Protein AF-E4YT74-F1 (afdb_monomer_lite)

Structure (mmCIF, N/CA/C/O backbone):
data_AF-E4YT74-F1
#
_entry.id   AF-E4YT74-F1
#
loop_
_atom_site.group_PDB
_atom_site.id
_atom_site.type_symbol
_atom_site.label_atom_id
_atom_site.label_alt_id
_atom_site.label_comp_id
_atom_site.label_asym_id
_atom_site.label_entity_id
_atom_site.label_seq_id
_atom_site.pdbx_PDB_ins_code
_atom_site.Cartn_x
_atom_site.Cartn_y
_atom_site.Cartn_z
_atom_site.occupancy
_atom_site.B_iso_or_equiv
_atom_site.auth_seq_id
_atom_site.auth_comp_id
_atom_site.auth_asym_id
_atom_site.auth_atom_id
_atom_site.pdbx_PDB_model_num
ATOM 1 N N . MET A 1 1 ? 30.016 21.141 22.153 1.00 34.47 1 MET A N 1
ATOM 2 C CA . MET A 1 1 ? 30.686 21.001 20.843 1.00 34.47 1 MET A CA 1
ATOM 3 C C . MET A 1 1 ? 31.696 19.877 20.972 1.00 34.47 1 MET A C 1
ATOM 5 O O . MET A 1 1 ? 32.714 20.079 21.612 1.00 34.47 1 MET A O 1
ATOM 9 N N . LEU A 1 2 ? 31.375 18.683 20.475 1.00 27.02 2 LEU A N 1
ATOM 10 C CA . LEU A 1 2 ? 32.320 17.569 20.387 1.00 27.02 2 LEU A CA 1
ATOM 11 C C . LEU A 1 2 ? 32.516 17.279 18.902 1.00 27.02 2 LEU A C 1
ATOM 13 O O . LEU A 1 2 ? 31.573 16.920 18.203 1.00 27.02 2 LEU A O 1
ATOM 17 N N . GLN A 1 3 ? 33.730 17.542 18.437 1.00 34.94 3 GLN A N 1
ATOM 18 C CA . GLN A 1 3 ? 34.207 17.270 17.090 1.00 34.94 3 GLN A CA 1
ATOM 19 C C . GLN A 1 3 ? 34.519 15.767 17.033 1.00 34.94 3 GLN A C 1
ATOM 21 O O . GLN A 1 3 ? 35.331 15.285 17.820 1.00 34.94 3 GLN A O 1
ATOM 26 N N . GLN A 1 4 ? 33.816 15.007 16.191 1.00 31.17 4 GLN A N 1
ATOM 27 C CA . GLN A 1 4 ? 34.105 13.585 15.976 1.00 31.17 4 GLN A CA 1
ATOM 28 C C . GLN A 1 4 ? 35.095 13.436 14.814 1.00 31.17 4 GLN A C 1
ATOM 30 O O . GLN A 1 4 ? 34.834 13.896 13.703 1.00 31.17 4 GLN A O 1
ATOM 35 N N . ASP A 1 5 ? 36.236 12.809 15.105 1.00 34.72 5 ASP A N 1
ATOM 36 C CA . ASP A 1 5 ? 37.360 12.586 14.192 1.00 34.72 5 ASP A CA 1
ATOM 37 C C . ASP A 1 5 ? 37.104 11.465 13.154 1.00 34.72 5 ASP A C 1
ATOM 39 O O . ASP A 1 5 ? 36.626 10.384 13.512 1.00 34.72 5 ASP A O 1
ATOM 43 N N . PRO A 1 6 ? 37.530 11.631 11.883 1.00 36.62 6 PRO A N 1
ATOM 44 C CA . PRO A 1 6 ? 37.310 10.680 10.785 1.00 36.62 6 PRO A CA 1
ATOM 45 C C . PRO A 1 6 ? 38.386 9.576 10.698 1.00 36.62 6 PRO A C 1
ATOM 47 O O . PRO A 1 6 ? 38.812 9.176 9.612 1.00 36.62 6 PRO A O 1
ATOM 50 N N . VAL A 1 7 ? 38.870 9.064 11.833 1.00 39.00 7 VAL A N 1
ATOM 51 C CA . VAL A 1 7 ? 39.995 8.102 11.860 1.00 39.00 7 VAL A CA 1
ATOM 52 C C . VAL A 1 7 ? 39.538 6.644 11.675 1.00 39.00 7 VAL A C 1
ATOM 54 O O . VAL A 1 7 ? 40.317 5.801 11.228 1.00 39.00 7 VAL A O 1
ATOM 57 N N . TYR A 1 8 ? 38.261 6.331 11.916 1.00 37.19 8 TYR A N 1
ATOM 58 C CA . TYR A 1 8 ? 37.756 4.952 11.829 1.00 37.19 8 TYR A CA 1
ATOM 59 C C . TYR A 1 8 ? 37.503 4.448 10.397 1.00 37.19 8 TYR A C 1
ATOM 61 O O . TYR A 1 8 ? 37.640 3.252 10.144 1.00 37.19 8 TYR A O 1
ATOM 69 N N . ILE A 1 9 ? 37.243 5.342 9.436 1.00 38.47 9 ILE A N 1
ATOM 70 C CA . ILE A 1 9 ? 36.938 4.973 8.038 1.00 38.47 9 ILE A CA 1
ATOM 71 C C . ILE A 1 9 ? 38.195 4.482 7.298 1.00 38.47 9 ILE A C 1
ATOM 73 O O . ILE A 1 9 ? 38.138 3.521 6.531 1.00 38.47 9 ILE A O 1
ATOM 77 N N . LYS A 1 10 ? 39.374 5.051 7.593 1.00 35.06 10 LYS A N 1
ATOM 78 C CA . LYS A 1 10 ? 40.635 4.631 6.953 1.00 35.06 10 LYS A CA 1
ATOM 79 C C . LYS A 1 10 ? 41.078 3.217 7.338 1.00 35.06 10 LYS A C 1
ATOM 81 O O . LYS A 1 10 ? 41.750 2.571 6.544 1.00 35.06 10 LYS A O 1
ATOM 86 N N . ARG A 1 11 ? 40.715 2.712 8.524 1.00 36.19 11 ARG A N 1
ATOM 87 C CA . ARG A 1 11 ? 41.160 1.381 8.985 1.00 36.19 11 ARG A CA 1
ATOM 88 C C . ARG A 1 11 ? 40.361 0.219 8.389 1.00 36.19 11 ARG A C 1
ATOM 90 O O . ARG A 1 11 ? 40.920 -0.863 8.245 1.00 36.19 11 ARG A O 1
ATOM 97 N N . PHE A 1 12 ? 39.094 0.423 8.026 1.00 37.22 12 PHE A N 1
ATOM 98 C CA . PHE A 1 12 ? 38.251 -0.649 7.478 1.00 37.22 12 PHE A CA 1
ATOM 99 C C . PHE A 1 12 ? 38.447 -0.869 5.976 1.00 37.22 12 PHE A C 1
ATOM 101 O O . PHE A 1 12 ? 38.446 -2.015 5.531 1.00 37.22 12 PHE A O 1
ATOM 108 N N . ILE A 1 13 ? 38.706 0.200 5.215 1.00 41.97 13 ILE A N 1
ATOM 109 C CA . ILE A 1 13 ? 38.971 0.102 3.772 1.00 41.97 13 ILE A CA 1
ATOM 110 C C . ILE A 1 13 ? 40.244 -0.716 3.522 1.00 41.97 13 ILE A C 1
ATOM 112 O O . ILE A 1 13 ? 40.205 -1.649 2.724 1.00 41.97 13 ILE A O 1
ATOM 116 N N . VAL A 1 14 ? 41.313 -0.457 4.291 1.00 41.53 14 VAL A N 1
ATOM 117 C CA . VAL A 1 14 ? 42.595 -1.185 4.200 1.00 41.53 14 VAL A CA 1
ATOM 118 C C . VAL A 1 14 ? 42.406 -2.688 4.441 1.00 41.53 14 VAL A C 1
ATOM 120 O O . VAL A 1 14 ? 42.925 -3.497 3.675 1.00 41.53 14 VAL A O 1
ATOM 123 N N . LYS A 1 15 ? 41.576 -3.067 5.423 1.00 41.62 15 LYS A N 1
ATOM 124 C CA . LYS A 1 15 ? 41.346 -4.473 5.789 1.00 41.62 15 LYS A CA 1
ATOM 125 C C . LYS A 1 15 ? 40.677 -5.296 4.679 1.00 41.62 15 LYS A C 1
ATOM 127 O O . LYS A 1 15 ? 41.053 -6.447 4.486 1.00 41.62 15 LYS A O 1
ATOM 132 N N . SER A 1 16 ? 39.726 -4.721 3.935 1.00 48.28 16 SER A N 1
ATOM 133 C CA . SER A 1 16 ? 39.044 -5.451 2.849 1.00 48.28 16 SER A CA 1
ATOM 134 C C . SER A 1 16 ? 39.915 -5.599 1.598 1.00 48.28 16 SER A C 1
ATOM 136 O O . SER A 1 16 ? 39.876 -6.637 0.940 1.00 48.28 16 SER A O 1
ATOM 138 N N . THR A 1 17 ? 40.770 -4.609 1.307 1.00 48.97 17 THR A N 1
ATOM 139 C CA . THR A 1 17 ? 41.784 -4.723 0.248 1.00 48.97 17 THR A CA 1
ATOM 140 C C . THR A 1 17 ? 42.846 -5.761 0.587 1.00 48.97 17 THR A C 1
ATOM 142 O O . THR A 1 17 ? 43.227 -6.523 -0.295 1.00 48.97 17 THR A O 1
ATOM 145 N N . ASP A 1 18 ? 43.273 -5.856 1.849 1.00 46.62 18 ASP A N 1
ATOM 146 C CA . ASP A 1 18 ? 44.253 -6.860 2.277 1.00 46.62 18 ASP A CA 1
ATOM 147 C C . ASP A 1 18 ? 43.683 -8.287 2.215 1.00 46.62 18 ASP A C 1
ATOM 149 O O . ASP A 1 18 ? 44.389 -9.217 1.828 1.00 46.62 18 ASP A O 1
ATOM 153 N N . GLU A 1 19 ? 42.400 -8.491 2.534 1.00 51.47 19 GLU A N 1
ATOM 154 C CA . GLU A 1 19 ? 41.738 -9.795 2.371 1.00 51.47 19 GLU A CA 1
ATOM 155 C C . GLU A 1 19 ? 41.552 -10.176 0.893 1.00 51.47 19 GLU A C 1
ATOM 157 O O . GLU A 1 19 ? 41.780 -11.330 0.521 1.00 51.47 19 GLU A O 1
ATOM 162 N N . PHE A 1 20 ? 41.221 -9.211 0.028 1.00 47.41 20 PHE A N 1
ATOM 163 C CA . PHE A 1 20 ? 41.076 -9.439 -1.414 1.00 47.41 20 PHE A CA 1
ATOM 164 C C . PHE A 1 20 ? 42.426 -9.718 -2.101 1.00 47.41 20 PHE A C 1
ATOM 166 O O . PHE A 1 20 ? 42.527 -10.611 -2.945 1.00 47.41 20 PHE A O 1
ATOM 173 N N . LEU A 1 21 ? 43.492 -9.019 -1.693 1.00 52.03 21 LEU A N 1
ATOM 174 C CA . LEU A 1 21 ? 44.861 -9.261 -2.165 1.00 52.03 21 LEU A CA 1
ATOM 175 C C . LEU A 1 21 ? 45.412 -10.608 -1.663 1.00 52.03 21 LEU A C 1
ATOM 177 O O . LEU A 1 21 ? 46.068 -11.322 -2.423 1.00 52.03 21 LEU A O 1
ATOM 181 N N . ASN A 1 22 ? 45.092 -11.012 -0.428 1.00 49.84 22 ASN A N 1
ATOM 182 C CA . ASN A 1 22 ? 45.497 -12.314 0.118 1.00 49.84 22 ASN A CA 1
ATOM 183 C C . ASN A 1 22 ? 44.774 -13.506 -0.537 1.00 49.84 22 ASN A C 1
ATOM 185 O O . ASN A 1 22 ? 45.344 -14.596 -0.619 1.00 49.84 22 ASN A O 1
ATOM 189 N N . LEU A 1 23 ? 43.547 -13.316 -1.035 1.00 47.75 23 LEU A N 1
ATOM 190 C CA . LEU A 1 23 ? 42.824 -14.330 -1.813 1.00 47.75 23 LEU A CA 1
ATOM 191 C C . LEU A 1 23 ? 43.458 -14.564 -3.192 1.00 47.75 23 LEU A C 1
ATOM 193 O O . LEU A 1 23 ? 43.568 -15.714 -3.616 1.00 47.75 23 LEU A O 1
ATOM 197 N N . HIS A 1 24 ? 43.947 -13.508 -3.849 1.00 49.22 24 HIS A N 1
ATOM 198 C CA . HIS A 1 24 ? 44.652 -13.632 -5.129 1.00 49.22 24 HIS A CA 1
ATOM 199 C C . HIS A 1 24 ? 46.068 -14.207 -4.979 1.00 49.22 24 HIS A C 1
ATOM 201 O O . HIS A 1 24 ? 46.485 -15.027 -5.796 1.00 49.22 24 HIS A O 1
ATOM 207 N N . HIS A 1 25 ? 46.781 -13.887 -3.894 1.00 47.00 25 HIS A N 1
ATOM 208 C CA . HIS A 1 25 ? 48.128 -14.421 -3.671 1.00 47.00 25 HIS A CA 1
ATOM 209 C C . HIS A 1 25 ? 48.173 -15.935 -3.407 1.00 47.00 25 HIS A C 1
ATOM 211 O O . HIS A 1 25 ? 49.211 -16.559 -3.617 1.00 47.00 25 HIS A O 1
ATOM 217 N N . LYS A 1 26 ? 47.060 -16.547 -2.980 1.00 49.81 26 LYS A N 1
ATOM 218 C CA . LYS A 1 26 ? 46.965 -18.003 -2.777 1.00 49.81 26 LYS A CA 1
ATOM 219 C C . LYS A 1 26 ? 46.671 -18.802 -4.051 1.00 49.81 26 LYS A C 1
ATOM 221 O O . LYS A 1 26 ? 46.777 -20.025 -3.998 1.00 49.81 26 LYS A O 1
ATOM 226 N N . GLN A 1 27 ? 46.309 -18.155 -5.163 1.00 48.38 27 GLN A N 1
ATOM 227 C CA . GLN A 1 27 ? 46.005 -18.843 -6.427 1.00 48.38 27 GLN A CA 1
ATOM 228 C C . GLN A 1 27 ? 47.110 -18.751 -7.487 1.00 48.38 27 GLN A C 1
ATOM 230 O O . GLN A 1 27 ? 47.102 -19.555 -8.414 1.00 48.38 27 GLN A O 1
ATOM 235 N N . GLU A 1 28 ? 48.094 -17.865 -7.337 1.00 45.66 28 GLU A N 1
ATOM 236 C CA . GLU A 1 28 ? 49.182 -17.717 -8.310 1.00 45.66 28 GLU A CA 1
ATOM 237 C C . GLU A 1 28 ? 50.510 -18.199 -7.723 1.00 45.66 28 GLU A C 1
ATOM 239 O O . GLU A 1 28 ? 51.314 -17.445 -7.174 1.00 45.66 28 GLU A O 1
ATOM 244 N N . GLY A 1 29 ? 50.747 -19.504 -7.846 1.00 51.66 29 GLY A N 1
ATOM 245 C CA . GLY A 1 29 ? 52.100 -20.035 -7.800 1.00 51.66 29 GLY A CA 1
ATOM 246 C C . GLY A 1 29 ? 52.845 -19.624 -9.071 1.00 51.66 29 GLY A C 1
ATOM 247 O O . GLY A 1 29 ? 52.518 -20.105 -10.147 1.00 51.66 29 GLY A O 1
ATOM 248 N N . ASN A 1 30 ? 53.866 -18.778 -8.914 1.00 49.06 30 ASN A N 1
ATOM 249 C CA . ASN A 1 30 ? 54.891 -18.449 -9.911 1.00 49.06 30 ASN A CA 1
ATOM 250 C C . ASN A 1 30 ? 54.408 -17.864 -11.249 1.00 49.06 30 ASN A C 1
ATOM 252 O O . ASN A 1 30 ? 54.583 -18.479 -12.291 1.00 49.06 30 ASN A O 1
ATOM 256 N N . GLU A 1 31 ? 53.991 -16.598 -11.255 1.00 52.81 31 GLU A N 1
ATOM 257 C CA . GLU A 1 31 ? 54.261 -15.716 -12.397 1.00 52.81 31 GLU A CA 1
ATOM 258 C C . GLU A 1 31 ? 54.340 -14.254 -11.928 1.00 52.81 31 GLU A C 1
ATOM 260 O O . GLU A 1 31 ? 53.579 -13.803 -11.076 1.00 52.81 31 GLU A O 1
ATOM 265 N N . LYS A 1 32 ? 55.343 -13.508 -12.410 1.00 51.66 32 LYS A N 1
ATOM 266 C CA . LYS A 1 32 ? 55.592 -12.117 -11.997 1.00 51.66 32 LYS A CA 1
ATOM 267 C C . LYS A 1 32 ? 54.431 -11.228 -12.459 1.00 51.66 32 LYS A C 1
ATOM 269 O O . LYS A 1 32 ? 54.328 -10.926 -13.646 1.00 51.66 32 LYS A O 1
ATOM 274 N N . ALA A 1 33 ? 53.599 -10.776 -11.522 1.00 52.66 33 ALA A N 1
ATOM 275 C CA . ALA A 1 33 ? 52.468 -9.898 -11.805 1.00 52.66 33 ALA A CA 1
ATOM 276 C C . ALA A 1 33 ? 52.902 -8.601 -12.519 1.00 52.66 33 ALA A C 1
ATOM 278 O O . ALA A 1 33 ? 53.806 -7.881 -12.086 1.00 52.66 33 ALA A O 1
ATOM 279 N N . ASN A 1 34 ? 52.235 -8.303 -13.635 1.00 54.78 34 ASN A N 1
ATOM 280 C CA . ASN A 1 34 ? 52.482 -7.132 -14.468 1.00 54.78 34 ASN A CA 1
ATOM 281 C C . ASN A 1 34 ? 51.892 -5.864 -13.805 1.00 54.78 34 ASN A C 1
ATOM 283 O O . ASN A 1 34 ? 50.674 -5.787 -13.632 1.00 54.78 34 ASN A O 1
ATOM 287 N N . PRO A 1 35 ? 52.690 -4.824 -13.493 1.00 52.38 35 PRO A N 1
ATOM 288 C CA . PRO A 1 35 ? 52.238 -3.632 -12.761 1.00 52.38 35 PRO A CA 1
ATOM 289 C C . PRO A 1 35 ? 51.151 -2.804 -13.475 1.00 52.38 35 PRO A C 1
ATOM 291 O O . PRO A 1 35 ? 50.544 -1.924 -12.860 1.00 52.38 35 PRO A O 1
ATOM 294 N N . LYS A 1 36 ? 50.862 -3.077 -14.756 1.00 54.53 36 LYS A N 1
ATOM 295 C CA . LYS A 1 36 ? 49.736 -2.458 -15.473 1.00 54.53 36 LYS A CA 1
ATOM 296 C C . LYS A 1 36 ? 48.361 -2.991 -15.040 1.00 54.53 36 LYS A C 1
ATOM 298 O O . LYS A 1 36 ? 47.403 -2.226 -15.122 1.00 54.53 36 LYS A O 1
ATOM 303 N N . SER A 1 37 ? 48.239 -4.231 -14.550 1.00 53.28 37 SER A N 1
ATOM 304 C CA . SER A 1 37 ? 46.930 -4.787 -14.148 1.00 53.28 37 SER A CA 1
ATOM 305 C C . SER A 1 37 ? 46.420 -4.196 -12.826 1.00 53.28 37 SER A C 1
ATOM 307 O O . SER A 1 37 ? 45.231 -3.911 -12.691 1.00 53.28 37 SER A O 1
ATOM 309 N N . LEU A 1 38 ? 47.329 -3.894 -11.891 1.00 47.75 38 LEU A N 1
ATOM 310 C CA . LEU A 1 38 ? 47.008 -3.309 -10.583 1.00 47.75 38 LEU A CA 1
ATOM 311 C C . LEU A 1 38 ? 46.446 -1.879 -10.681 1.00 47.75 38 LEU A C 1
ATOM 313 O O . LEU A 1 38 ? 45.553 -1.516 -9.918 1.00 47.75 38 LEU A O 1
ATOM 317 N N . ARG A 1 39 ? 46.903 -1.071 -11.652 1.00 52.91 39 ARG A N 1
ATOM 318 C CA . ARG A 1 39 ? 46.336 0.274 -11.891 1.00 52.91 39 ARG A CA 1
ATOM 319 C C . ARG A 1 39 ? 44.911 0.225 -12.445 1.00 52.91 39 ARG A C 1
ATOM 321 O O . ARG A 1 39 ? 44.122 1.108 -12.127 1.00 52.91 39 ARG A O 1
ATOM 328 N N . GLY A 1 40 ? 44.577 -0.800 -13.233 1.00 47.47 40 GLY A N 1
ATOM 329 C CA . GLY A 1 40 ? 43.225 -0.993 -13.763 1.00 47.47 40 GLY A CA 1
ATOM 330 C C . GLY A 1 40 ? 42.206 -1.313 -12.667 1.00 47.47 40 GLY A C 1
ATOM 331 O O . GLY A 1 40 ? 41.116 -0.752 -12.661 1.00 47.47 40 GLY A O 1
ATOM 332 N N . MET A 1 41 ? 42.577 -2.145 -11.689 1.00 45.00 41 MET A N 1
ATOM 333 C CA . MET A 1 41 ? 41.681 -2.509 -10.582 1.00 45.00 41 MET A CA 1
ATOM 334 C C . MET A 1 41 ? 41.402 -1.337 -9.630 1.00 45.00 41 MET A C 1
ATOM 336 O O . MET A 1 41 ? 40.263 -1.155 -9.209 1.00 45.00 41 MET A O 1
ATOM 340 N N . ALA A 1 42 ? 42.401 -0.496 -9.339 1.00 45.16 42 ALA A N 1
ATOM 341 C CA . ALA A 1 42 ? 42.211 0.687 -8.495 1.00 45.16 42 ALA A CA 1
ATOM 342 C C . ALA A 1 42 ? 41.243 1.717 -9.115 1.00 45.16 42 ALA A C 1
ATOM 344 O O . ALA A 1 42 ? 40.468 2.343 -8.393 1.00 45.16 42 ALA A O 1
ATOM 345 N N . ALA A 1 43 ? 41.249 1.861 -10.446 1.00 45.09 43 ALA A N 1
ATOM 346 C CA . ALA A 1 43 ? 40.323 2.742 -11.157 1.00 45.09 43 ALA A C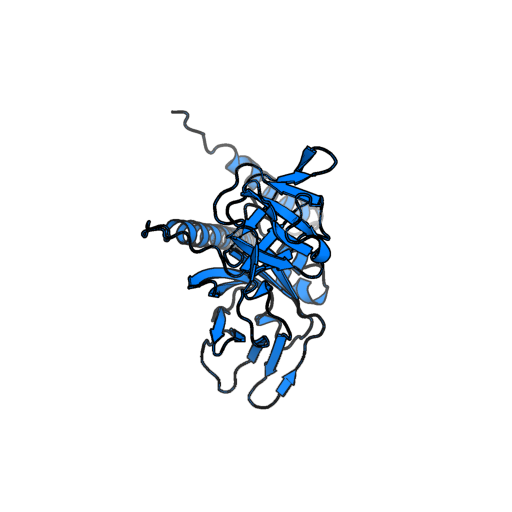A 1
ATOM 347 C C . ALA A 1 43 ? 38.872 2.235 -11.075 1.00 45.09 43 ALA A C 1
ATOM 349 O O . ALA A 1 43 ? 37.978 3.008 -10.744 1.00 45.09 43 ALA A O 1
ATOM 350 N N . VAL A 1 44 ? 38.657 0.928 -11.269 1.00 45.72 44 VAL A N 1
ATOM 351 C CA . VAL A 1 44 ? 37.324 0.301 -11.181 1.00 45.72 44 VAL A CA 1
ATOM 352 C C . VAL A 1 44 ? 36.743 0.399 -9.765 1.00 45.72 44 VAL A C 1
ATOM 354 O O . VAL A 1 44 ? 35.557 0.675 -9.600 1.00 45.72 44 VAL A O 1
ATOM 357 N N . VAL A 1 45 ? 37.573 0.233 -8.728 1.00 44.41 45 VAL A N 1
ATOM 358 C CA . VAL A 1 45 ? 37.136 0.396 -7.329 1.00 44.41 45 VAL A CA 1
ATOM 359 C C . VAL A 1 45 ? 36.800 1.859 -7.018 1.00 44.41 45 VAL A C 1
ATOM 361 O O . VAL A 1 45 ? 35.792 2.128 -6.370 1.00 44.41 45 VAL A O 1
ATOM 364 N N . SER A 1 46 ? 37.592 2.818 -7.510 1.00 41.06 46 SER A N 1
ATOM 365 C CA . SER A 1 46 ? 37.322 4.250 -7.314 1.00 41.06 46 SER A CA 1
ATOM 366 C C . SER A 1 46 ? 36.026 4.707 -7.993 1.00 41.06 46 SER A C 1
ATOM 368 O O . SER A 1 46 ? 35.330 5.571 -7.461 1.00 41.06 46 SER A O 1
ATOM 370 N N . GLU A 1 47 ? 35.698 4.142 -9.154 1.00 38.78 47 GLU A N 1
ATOM 371 C CA . GLU A 1 47 ? 34.487 4.473 -9.909 1.00 38.78 47 GLU A CA 1
ATOM 372 C C . GLU A 1 47 ? 33.233 3.875 -9.250 1.00 38.78 47 GLU A C 1
ATOM 374 O O . GLU A 1 47 ? 32.228 4.566 -9.100 1.00 38.78 47 GLU A O 1
ATOM 379 N N . ALA A 1 48 ? 33.319 2.648 -8.723 1.00 36.28 48 ALA A N 1
ATOM 380 C CA . ALA A 1 48 ? 32.239 2.036 -7.946 1.00 36.28 48 ALA A CA 1
ATOM 381 C C . ALA A 1 48 ? 31.923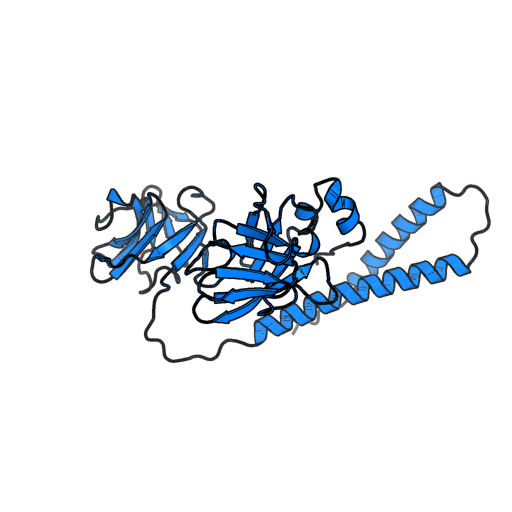 2.812 -6.649 1.00 36.28 48 ALA A C 1
ATOM 383 O O . ALA A 1 48 ? 30.757 3.019 -6.321 1.00 36.28 48 ALA A O 1
ATOM 384 N N . VAL A 1 49 ? 32.949 3.310 -5.945 1.00 40.19 49 VAL A N 1
ATOM 385 C CA . VAL A 1 49 ? 32.783 4.123 -4.721 1.00 40.19 49 VAL A CA 1
ATOM 386 C C . VAL A 1 49 ? 32.161 5.498 -5.018 1.00 40.19 49 VAL A C 1
ATOM 388 O O . VAL A 1 49 ? 31.430 6.038 -4.190 1.00 40.19 49 VAL A O 1
ATOM 391 N N . SER A 1 50 ? 32.402 6.060 -6.206 1.00 41.56 50 SER A N 1
ATOM 392 C CA . SER A 1 50 ? 31.825 7.341 -6.647 1.00 41.56 50 SER A CA 1
ATOM 393 C C . SER A 1 50 ? 30.323 7.271 -6.956 1.00 41.56 50 SER A C 1
ATOM 395 O O . SER A 1 50 ? 29.653 8.305 -6.933 1.00 41.56 50 SER A O 1
ATOM 397 N N . ILE A 1 51 ? 29.802 6.097 -7.313 1.00 42.16 51 ILE A N 1
ATOM 398 C CA . ILE A 1 51 ? 28.387 5.914 -7.670 1.00 42.16 51 ILE A CA 1
ATOM 399 C C . ILE A 1 51 ? 27.530 5.808 -6.398 1.00 42.16 51 ILE A C 1
ATOM 401 O O . ILE A 1 51 ? 26.446 6.389 -6.330 1.00 42.16 51 ILE A O 1
ATOM 405 N N . ASP A 1 52 ? 28.054 5.156 -5.356 1.00 45.66 52 ASP A N 1
ATOM 406 C CA . ASP A 1 52 ? 27.343 4.903 -4.094 1.00 45.66 52 ASP A CA 1
ATOM 407 C C . ASP A 1 52 ? 27.036 6.204 -3.313 1.00 45.66 52 ASP A C 1
ATOM 409 O O . ASP A 1 52 ? 25.951 6.393 -2.754 1.00 45.66 52 ASP A O 1
ATOM 413 N N . THR A 1 53 ? 27.943 7.187 -3.352 1.00 43.72 53 THR A N 1
ATOM 414 C CA . THR A 1 53 ? 27.748 8.490 -2.688 1.00 43.72 53 THR A CA 1
ATOM 415 C C . THR A 1 53 ? 26.705 9.368 -3.377 1.00 43.72 53 THR A C 1
ATOM 417 O O . THR A 1 53 ? 25.933 10.056 -2.706 1.00 43.72 53 THR A O 1
ATOM 420 N N . ARG A 1 54 ? 26.622 9.320 -4.710 1.00 45.47 54 ARG A N 1
ATOM 421 C CA . ARG A 1 54 ? 25.726 10.181 -5.492 1.00 45.47 54 ARG A CA 1
ATOM 422 C C . ARG A 1 54 ? 24.251 9.797 -5.328 1.00 45.47 54 ARG A C 1
ATOM 424 O O . ARG A 1 54 ? 23.401 10.679 -5.206 1.00 45.47 54 ARG A O 1
ATOM 431 N N . ILE A 1 55 ? 23.959 8.496 -5.236 1.00 45.69 55 ILE A N 1
ATOM 432 C CA . ILE A 1 55 ? 22.607 7.982 -4.951 1.00 45.69 55 ILE A CA 1
ATOM 433 C C . ILE A 1 55 ? 22.148 8.439 -3.558 1.00 45.69 55 ILE A C 1
ATOM 435 O O . ILE A 1 55 ? 21.009 8.879 -3.387 1.00 45.69 55 ILE A O 1
ATOM 439 N N . CYS A 1 56 ? 23.045 8.412 -2.569 1.00 42.06 56 CYS A N 1
ATOM 440 C CA . CYS A 1 56 ? 22.746 8.867 -1.212 1.00 42.06 56 CYS A CA 1
ATOM 441 C C . CYS A 1 56 ? 22.493 10.389 -1.130 1.00 42.06 56 CYS A C 1
ATOM 443 O O . CYS A 1 56 ? 21.595 10.827 -0.404 1.00 42.06 56 CYS A O 1
ATOM 445 N N . GLU A 1 57 ? 23.234 11.207 -1.886 1.00 48.03 57 GLU A N 1
ATOM 446 C CA . GLU A 1 57 ? 23.094 12.674 -1.896 1.00 48.03 57 GLU A CA 1
ATOM 447 C C . GLU A 1 57 ? 21.838 13.171 -2.627 1.00 48.03 57 GLU A C 1
ATOM 449 O O . GLU A 1 57 ? 21.131 14.047 -2.115 1.00 48.03 57 GLU A O 1
ATOM 454 N N . GLU A 1 58 ? 21.510 12.608 -3.796 1.00 48.81 58 GLU A N 1
ATOM 455 C CA . GLU A 1 58 ? 20.255 12.928 -4.494 1.00 48.81 58 GLU A CA 1
ATOM 456 C C . GLU A 1 58 ? 19.039 12.556 -3.625 1.00 48.81 58 GLU A C 1
ATOM 458 O O . GLU A 1 58 ? 18.058 13.307 -3.549 1.00 48.81 58 GLU A O 1
ATOM 463 N N . PHE A 1 59 ? 19.149 11.464 -2.861 1.00 44.69 59 PHE A N 1
ATOM 464 C CA . PHE A 1 59 ? 18.126 11.024 -1.919 1.00 44.69 59 PHE A CA 1
ATOM 465 C C . PHE A 1 59 ? 17.968 11.977 -0.718 1.00 44.69 59 PHE A C 1
ATOM 467 O O . PHE A 1 59 ? 16.844 12.374 -0.395 1.00 44.69 59 PHE A O 1
ATOM 474 N N . ALA A 1 60 ? 19.067 12.426 -0.101 1.00 47.78 60 ALA A N 1
ATOM 475 C CA . ALA A 1 60 ? 19.044 13.389 1.009 1.00 47.78 60 ALA A CA 1
ATOM 476 C C . ALA A 1 60 ? 18.506 14.777 0.605 1.00 47.78 60 ALA A C 1
ATOM 478 O O . ALA A 1 60 ? 17.903 15.486 1.416 1.00 47.78 60 ALA A O 1
ATOM 479 N N . ASN A 1 61 ? 18.697 15.170 -0.656 1.00 47.41 61 ASN A N 1
ATOM 480 C CA . ASN A 1 61 ? 18.207 16.444 -1.181 1.00 47.41 61 ASN A CA 1
ATOM 481 C C . ASN A 1 61 ? 16.706 16.419 -1.506 1.00 47.41 61 ASN A C 1
ATOM 483 O O . ASN A 1 61 ? 16.034 17.441 -1.345 1.00 47.41 61 ASN A O 1
ATOM 487 N N . SER A 1 62 ? 16.162 15.266 -1.907 1.00 43.56 62 SER A N 1
ATOM 488 C CA . SER A 1 62 ? 14.720 15.102 -2.148 1.00 43.56 62 SER A CA 1
ATOM 489 C C . SER A 1 62 ? 13.884 15.257 -0.868 1.00 43.56 62 SER A C 1
ATOM 491 O O . SER A 1 62 ? 12.829 15.887 -0.886 1.00 43.56 62 SER A O 1
ATOM 493 N N . THR A 1 63 ? 14.404 14.800 0.276 1.00 41.31 63 THR A N 1
ATOM 494 C CA . THR A 1 63 ? 13.711 14.844 1.576 1.00 41.31 63 THR A CA 1
ATOM 495 C C . THR A 1 63 ? 13.643 16.247 2.190 1.00 41.31 63 THR A C 1
ATOM 497 O O . THR A 1 63 ? 12.788 16.506 3.032 1.00 41.31 63 THR A O 1
ATOM 500 N N . ARG A 1 64 ? 14.503 17.185 1.766 1.00 45.22 64 ARG A N 1
ATOM 501 C CA . ARG A 1 64 ? 14.536 18.558 2.311 1.00 45.22 64 ARG A CA 1
ATOM 502 C C . ARG A 1 64 ? 13.558 19.531 1.645 1.00 45.22 64 ARG A C 1
ATOM 504 O O . ARG A 1 64 ? 13.413 20.646 2.137 1.00 45.22 64 ARG A O 1
ATOM 511 N N . ARG A 1 65 ? 12.919 19.167 0.527 1.00 38.91 65 ARG A N 1
ATOM 512 C CA . ARG A 1 65 ? 12.254 20.147 -0.354 1.00 38.91 65 ARG A CA 1
ATOM 513 C C . ARG A 1 65 ? 10.759 20.385 -0.149 1.00 38.91 65 ARG A C 1
ATOM 515 O O . ARG A 1 65 ? 10.255 21.324 -0.754 1.00 38.91 65 ARG A O 1
ATOM 522 N N . GLU A 1 66 ? 10.044 19.656 0.701 1.00 43.09 66 GLU A N 1
ATOM 523 C CA . GLU A 1 66 ? 8.580 19.810 0.749 1.00 43.09 66 GLU A CA 1
ATOM 524 C C . GLU A 1 66 ? 7.995 19.760 2.156 1.00 43.09 66 GLU A C 1
ATOM 526 O O . GLU A 1 66 ? 7.379 18.772 2.508 1.00 43.09 66 GLU A O 1
ATOM 531 N N . HIS A 1 67 ? 8.104 20.831 2.945 1.00 36.47 67 HIS A N 1
ATOM 532 C CA . HIS A 1 67 ? 7.117 21.105 4.001 1.00 36.47 67 HIS A CA 1
ATOM 533 C C . HIS A 1 67 ? 6.923 22.621 4.142 1.00 36.47 67 HIS A C 1
ATOM 535 O O . HIS A 1 67 ? 7.614 23.288 4.908 1.00 36.47 67 HIS A O 1
ATOM 541 N N . SER A 1 68 ? 5.978 23.172 3.374 1.00 32.72 68 SER A N 1
ATOM 542 C CA . SER A 1 68 ? 5.428 24.510 3.617 1.00 32.72 68 SER A CA 1
ATOM 543 C C . SER A 1 68 ? 4.096 24.360 4.371 1.00 32.72 68 SER A C 1
ATOM 545 O O . SER A 1 68 ? 3.285 23.517 3.976 1.00 32.72 68 SER A O 1
ATOM 547 N N . PRO A 1 69 ? 3.848 25.113 5.457 1.00 38.41 69 PRO A N 1
ATOM 548 C CA . PRO A 1 69 ? 2.670 24.925 6.294 1.00 38.41 69 PRO A CA 1
ATOM 549 C C . PRO A 1 69 ? 1.470 25.667 5.690 1.00 38.41 69 PRO A C 1
ATOM 551 O O . PRO A 1 69 ? 1.340 26.878 5.845 1.00 38.41 69 PRO A O 1
ATOM 554 N N . ALA A 1 70 ? 0.591 24.947 4.991 1.00 36.94 70 ALA A N 1
ATOM 555 C CA . ALA A 1 70 ? -0.687 25.485 4.533 1.00 36.94 70 ALA A CA 1
ATOM 556 C C . ALA A 1 70 ? -1.823 25.109 5.500 1.00 36.94 70 ALA A C 1
ATOM 558 O O . ALA A 1 70 ? -1.970 23.954 5.897 1.00 36.94 70 ALA A O 1
ATOM 559 N N . ASP A 1 71 ? -2.601 26.132 5.843 1.00 32.47 71 ASP A N 1
ATOM 560 C CA . ASP A 1 71 ? -3.785 26.194 6.704 1.00 32.47 71 ASP A CA 1
ATOM 561 C C . ASP A 1 71 ? -4.646 24.914 6.762 1.00 32.47 71 ASP A C 1
ATOM 563 O O . ASP A 1 71 ? -5.226 24.453 5.774 1.00 32.47 71 ASP A O 1
ATOM 567 N N . VAL A 1 72 ? -4.749 24.338 7.962 1.00 40.84 72 VAL A N 1
ATOM 568 C CA . VAL A 1 72 ? -5.193 22.960 8.186 1.00 40.84 72 VAL A CA 1
ATOM 569 C C . VAL A 1 72 ? -6.649 22.923 8.664 1.00 40.84 72 VAL A C 1
ATOM 571 O O . VAL A 1 72 ? -6.942 22.759 9.847 1.00 40.84 72 VAL A O 1
ATOM 574 N N . ARG A 1 73 ? -7.608 22.951 7.731 1.00 45.75 73 ARG A N 1
ATOM 575 C CA . ARG A 1 73 ? -8.818 22.136 7.942 1.00 45.75 73 ARG A CA 1
ATOM 576 C C . ARG A 1 73 ? -8.355 20.691 7.799 1.00 45.75 73 ARG A C 1
ATOM 578 O O . ARG A 1 73 ? -8.121 20.266 6.676 1.00 45.75 73 ARG A O 1
ATOM 585 N N . GLU A 1 74 ? -8.145 19.977 8.910 1.00 54.84 74 GLU A N 1
ATOM 586 C CA . GLU A 1 74 ? -7.579 18.615 8.927 1.00 54.84 74 GLU A CA 1
ATOM 587 C C . GLU A 1 74 ? -8.422 17.649 8.076 1.00 54.84 74 GLU A C 1
ATOM 589 O O . GLU A 1 74 ? -9.328 16.970 8.562 1.00 54.84 74 GLU A O 1
ATOM 594 N N . SER A 1 75 ? -8.146 17.585 6.772 1.00 75.06 75 SER A N 1
ATOM 595 C CA . SER A 1 75 ? -8.747 16.610 5.881 1.00 75.06 75 SER A CA 1
ATOM 596 C C . SER A 1 75 ? -8.064 15.279 6.154 1.00 75.06 75 SER A C 1
ATOM 598 O O . SER A 1 75 ? -6.970 15.016 5.657 1.00 75.06 75 SER A O 1
ATOM 600 N N . CYS A 1 76 ? -8.687 14.447 6.985 1.00 82.56 76 CYS A N 1
ATOM 601 C CA . CYS A 1 76 ? -8.230 13.078 7.174 1.00 82.56 76 CYS A CA 1
ATOM 602 C C . CYS A 1 76 ? -8.116 12.368 5.823 1.00 82.56 76 CYS A C 1
ATOM 604 O O . CYS A 1 76 ? -8.919 12.602 4.916 1.00 82.56 76 CYS A O 1
ATOM 606 N N . CYS A 1 77 ? -7.156 11.460 5.715 1.00 83.25 77 CYS A N 1
ATOM 607 C CA . CYS A 1 77 ? -6.873 10.773 4.464 1.00 83.25 77 CYS A CA 1
ATOM 608 C C . CYS A 1 77 ? -8.026 9.851 4.069 1.00 83.25 77 CYS A C 1
ATOM 610 O O . CYS A 1 77 ? -8.575 9.120 4.897 1.00 83.25 77 CYS A O 1
ATOM 612 N N . ASP A 1 78 ? -8.395 9.860 2.788 1.00 81.81 78 ASP A N 1
ATOM 613 C CA . ASP A 1 78 ? -9.445 8.976 2.274 1.00 81.81 78 ASP A CA 1
ATOM 614 C C . ASP A 1 78 ? -9.005 7.507 2.242 1.00 81.81 78 ASP A C 1
ATOM 616 O O . ASP A 1 78 ? -9.840 6.606 2.245 1.00 81.81 78 ASP A O 1
ATOM 620 N N . SER A 1 79 ? -7.702 7.250 2.245 1.00 79.88 79 SER A N 1
ATOM 621 C CA . SER A 1 79 ? -7.112 5.931 2.428 1.00 79.88 79 SER A CA 1
ATOM 622 C C . SER A 1 79 ? -5.773 6.100 3.132 1.00 79.88 79 SER A C 1
ATOM 624 O O . SER A 1 79 ? -5.098 7.099 2.899 1.00 79.88 79 SER A O 1
ATOM 626 N N . PHE A 1 80 ? -5.406 5.167 4.002 1.00 82.31 80 PHE A N 1
ATOM 627 C CA . PHE A 1 80 ? -4.082 5.141 4.619 1.00 82.31 80 PHE A CA 1
ATOM 628 C C . PHE A 1 80 ? -3.730 3.720 5.058 1.00 82.31 80 PHE A C 1
ATOM 630 O O . PHE A 1 80 ? -4.610 2.895 5.320 1.00 82.31 80 PHE A O 1
ATOM 637 N N . SER A 1 81 ? -2.438 3.425 5.121 1.00 82.06 81 SER A N 1
ATOM 638 C CA . SER A 1 81 ? -1.944 2.118 5.550 1.00 82.06 81 SER A CA 1
ATOM 639 C C . SER A 1 81 ? -1.681 2.107 7.047 1.00 82.06 81 SER A C 1
ATOM 641 O O . SER A 1 81 ? -1.107 3.052 7.582 1.00 82.06 81 SER A O 1
ATOM 643 N N . ILE A 1 82 ? -2.089 1.023 7.706 1.00 87.44 82 ILE A N 1
ATOM 644 C CA . ILE A 1 82 ? -1.766 0.724 9.101 1.00 87.44 82 ILE A CA 1
ATOM 645 C C . ILE A 1 82 ? -0.886 -0.527 9.131 1.00 87.44 82 ILE A C 1
ATOM 647 O O . ILE A 1 82 ? -1.299 -1.579 8.639 1.00 87.44 82 ILE A O 1
ATOM 651 N N . ARG A 1 83 ? 0.294 -0.441 9.750 1.00 85.50 83 ARG A N 1
ATOM 652 C CA . ARG A 1 83 ? 1.135 -1.602 10.075 1.00 85.50 83 ARG A CA 1
ATOM 653 C C . ARG A 1 83 ? 1.208 -1.786 11.588 1.00 85.50 83 ARG A C 1
ATOM 655 O O . ARG A 1 83 ? 1.547 -0.848 12.306 1.00 85.50 83 ARG A O 1
ATOM 662 N N . LEU A 1 84 ? 0.871 -2.991 12.036 1.00 87.56 84 LEU A N 1
ATOM 663 C CA . LEU A 1 84 ? 0.867 -3.440 13.426 1.00 87.56 84 LEU A CA 1
ATOM 664 C C . LEU A 1 84 ? 1.640 -4.758 13.482 1.00 87.56 84 LEU A C 1
ATOM 666 O O . LEU A 1 84 ? 1.139 -5.777 13.001 1.00 87.56 84 LEU A O 1
ATOM 670 N N . ASP A 1 85 ? 2.841 -4.734 14.054 1.00 81.19 85 ASP A N 1
ATOM 671 C CA . ASP A 1 85 ? 3.762 -5.879 14.015 1.00 81.19 85 ASP A CA 1
ATOM 672 C C . ASP A 1 85 ? 3.155 -7.129 14.682 1.00 81.19 85 ASP A C 1
ATOM 674 O O . ASP A 1 85 ? 3.204 -8.222 14.120 1.00 81.19 85 ASP A O 1
ATOM 678 N N . ASP A 1 86 ? 2.460 -6.950 15.809 1.00 90.06 86 ASP A N 1
ATOM 679 C CA . ASP A 1 86 ? 1.810 -8.041 16.552 1.00 90.06 86 ASP A CA 1
ATOM 680 C C . ASP A 1 86 ? 0.433 -8.447 15.982 1.00 90.06 86 ASP A C 1
ATOM 682 O O . ASP A 1 86 ? -0.179 -9.418 16.430 1.00 90.06 86 ASP A O 1
ATOM 686 N N . TYR A 1 87 ? -0.087 -7.708 14.991 1.00 92.94 87 TYR A N 1
ATOM 687 C CA . TYR A 1 87 ? -1.427 -7.906 14.419 1.00 92.94 87 TYR A CA 1
ATOM 688 C C . TYR A 1 87 ? -1.401 -7.889 12.880 1.00 92.94 87 TYR A C 1
ATOM 690 O O . TYR A 1 87 ? -2.074 -7.063 12.244 1.00 92.94 87 TYR A O 1
ATOM 698 N N . PRO A 1 88 ? -0.687 -8.829 12.233 1.00 82.12 88 PRO A N 1
ATOM 699 C CA . PRO A 1 88 ? -0.538 -8.845 10.776 1.00 82.12 88 PRO A CA 1
ATOM 700 C C . PRO A 1 88 ? -1.877 -9.010 10.042 1.00 82.12 88 PRO A C 1
ATOM 702 O O . PRO A 1 88 ? -2.059 -8.464 8.958 1.00 82.12 88 PRO A O 1
ATOM 705 N N . ASN A 1 89 ? -2.852 -9.692 10.653 1.00 90.00 89 ASN A N 1
ATOM 706 C CA . ASN A 1 89 ? -4.184 -9.887 10.070 1.00 90.00 89 ASN A CA 1
ATOM 707 C C . ASN A 1 89 ? -5.044 -8.612 10.060 1.00 90.00 89 ASN A C 1
ATOM 709 O O . ASN A 1 89 ? -5.979 -8.520 9.268 1.00 90.00 89 ASN A O 1
ATOM 713 N N . VAL A 1 90 ? -4.747 -7.656 10.945 1.00 91.00 90 VAL A N 1
ATOM 714 C CA . VAL A 1 90 ? -5.450 -6.366 11.057 1.00 91.00 90 VAL A CA 1
ATOM 715 C C . VAL A 1 90 ? -4.761 -5.292 10.209 1.00 91.00 90 VAL A C 1
ATOM 717 O O . VAL A 1 90 ? -5.417 -4.370 9.719 1.00 91.00 90 VAL A O 1
ATOM 720 N N . SER A 1 91 ? -3.447 -5.433 10.023 1.00 86.50 91 SER A N 1
ATOM 721 C CA . SER A 1 91 ? -2.627 -4.558 9.188 1.00 86.50 91 SER A CA 1
ATOM 722 C C . SER A 1 91 ? -3.119 -4.492 7.736 1.00 86.50 91 SER A C 1
ATOM 724 O O . SER A 1 91 ? -3.742 -5.415 7.204 1.00 86.50 91 SER A O 1
ATOM 726 N N . GLY A 1 92 ? -2.821 -3.377 7.076 1.00 80.06 92 GLY A N 1
ATOM 727 C CA . GLY A 1 92 ? -3.129 -3.123 5.673 1.00 80.06 92 GLY A CA 1
ATOM 728 C C . GLY A 1 92 ? -3.755 -1.752 5.441 1.00 80.06 92 GLY A C 1
ATOM 729 O O . GLY A 1 92 ? -3.791 -0.900 6.329 1.00 80.06 92 GLY A O 1
ATOM 730 N N . THR A 1 93 ? -4.248 -1.545 4.225 1.00 82.56 93 THR A N 1
ATOM 731 C CA . THR A 1 93 ? -4.866 -0.286 3.812 1.00 82.56 93 THR A CA 1
ATOM 732 C C . THR A 1 93 ? -6.299 -0.178 4.319 1.00 82.56 93 THR A C 1
ATOM 734 O O . THR A 1 93 ? -7.165 -0.995 3.994 1.00 82.56 93 THR A O 1
ATOM 737 N N . PHE A 1 94 ? -6.559 0.885 5.070 1.00 90.94 94 PHE A N 1
ATOM 738 C CA . PHE A 1 94 ? -7.877 1.300 5.512 1.00 90.94 94 PHE A CA 1
ATOM 739 C C . PHE A 1 94 ? -8.407 2.384 4.576 1.00 90.94 94 PHE A C 1
ATOM 741 O O . PHE A 1 94 ? -7.834 3.465 4.482 1.00 90.94 94 PHE A O 1
ATOM 748 N N . SER A 1 95 ? -9.530 2.119 3.907 1.00 86.06 95 SER A N 1
ATOM 749 C CA . SER A 1 95 ? -10.183 3.087 3.017 1.00 86.06 95 SER A CA 1
ATOM 750 C C . SER A 1 95 ? -11.451 3.650 3.648 1.00 86.06 95 SER A C 1
ATOM 752 O O . SER A 1 95 ? -12.272 2.908 4.200 1.00 86.06 95 SER A O 1
ATOM 754 N N . ARG A 1 96 ? -11.626 4.965 3.544 1.00 91.81 96 ARG A N 1
ATOM 755 C CA . ARG A 1 96 ? -12.755 5.711 4.090 1.00 91.81 96 ARG A CA 1
ATOM 756 C C . ARG A 1 96 ? -14.051 5.257 3.434 1.00 91.81 96 ARG A C 1
ATOM 758 O O . ARG A 1 96 ? -14.148 5.131 2.213 1.00 91.81 96 ARG A O 1
ATOM 765 N N . ILE A 1 97 ? -15.078 5.040 4.246 1.00 92.38 97 ILE A N 1
ATOM 766 C CA . ILE A 1 97 ? -16.439 4.801 3.766 1.00 92.38 97 ILE A CA 1
ATOM 767 C C . ILE A 1 97 ? -17.273 6.072 3.902 1.00 92.38 97 ILE A C 1
ATOM 769 O O . ILE A 1 97 ? -17.044 6.891 4.791 1.00 92.38 97 ILE A O 1
ATOM 773 N N . ARG A 1 98 ? -18.278 6.233 3.032 1.00 90.69 98 ARG A N 1
ATOM 774 C CA . ARG A 1 98 ? -19.247 7.345 3.077 1.00 90.69 98 ARG A CA 1
ATOM 775 C C . ARG A 1 98 ? -20.272 7.153 4.203 1.00 90.69 98 ARG A C 1
ATOM 777 O O . ARG A 1 98 ? -21.473 7.146 3.970 1.00 90.69 98 ARG A O 1
ATOM 784 N N . LYS A 1 99 ? -19.785 6.914 5.417 1.00 93.31 99 LYS A N 1
ATOM 785 C CA . LYS A 1 99 ? -20.574 6.767 6.636 1.00 93.31 99 LYS A CA 1
ATOM 786 C C . LYS A 1 99 ? -19.790 7.359 7.797 1.00 93.31 99 LYS A C 1
ATOM 788 O O . LYS A 1 99 ? -18.562 7.277 7.832 1.00 93.31 99 LYS A O 1
ATOM 793 N N . THR A 1 100 ? -20.518 7.924 8.745 1.00 93.81 100 THR A N 1
ATOM 794 C CA . THR A 1 100 ? -19.976 8.404 10.008 1.00 93.81 100 THR A CA 1
ATOM 795 C C . THR A 1 100 ? -20.547 7.602 11.169 1.00 93.81 100 THR A C 1
ATOM 797 O O . THR A 1 100 ? -21.630 7.020 11.086 1.00 93.81 100 THR A O 1
ATOM 800 N N . VAL A 1 101 ? -19.779 7.539 12.248 1.00 94.00 101 VAL A N 1
ATOM 801 C CA . VAL A 1 101 ? -20.169 6.991 13.547 1.00 94.00 101 VAL A CA 1
ATOM 802 C C . VAL A 1 101 ? -19.627 7.954 14.588 1.00 94.00 101 VAL A C 1
ATOM 804 O O . VAL A 1 101 ? -18.469 8.358 14.496 1.00 94.00 101 VAL A O 1
ATOM 807 N N . ASN A 1 102 ? -20.470 8.354 15.543 1.00 92.38 102 ASN A N 1
ATOM 808 C CA . ASN A 1 102 ? -20.118 9.339 16.571 1.00 92.38 102 ASN A CA 1
ATOM 809 C C . ASN A 1 102 ? -19.502 10.617 15.962 1.00 92.38 102 ASN A C 1
ATOM 811 O O . ASN A 1 102 ? -18.451 11.084 16.389 1.00 92.38 102 ASN A O 1
ATOM 815 N N . ASN A 1 103 ? -20.131 11.137 14.898 1.00 91.69 103 ASN A N 1
ATOM 816 C CA . ASN A 1 103 ? -19.715 12.332 14.145 1.00 91.69 103 ASN A CA 1
ATOM 817 C C . ASN A 1 103 ? -18.316 12.277 13.513 1.00 91.69 103 ASN A C 1
ATOM 819 O O . ASN A 1 103 ? -17.796 13.297 13.067 1.00 91.69 103 ASN A O 1
ATOM 823 N N . ARG A 1 104 ? -17.714 11.088 13.414 1.00 91.81 104 ARG A N 1
ATOM 824 C CA . ARG A 1 104 ? -16.403 10.892 12.795 1.00 91.81 104 ARG A CA 1
ATOM 825 C C . ARG A 1 104 ? -16.485 9.916 11.620 1.00 91.81 104 ARG A C 1
ATOM 827 O O . ARG A 1 104 ? -17.335 9.019 11.619 1.00 91.81 104 ARG A O 1
ATOM 834 N N . PRO A 1 105 ? -15.650 10.097 10.583 1.00 93.00 105 PRO A N 1
ATOM 835 C CA . PRO A 1 105 ? -15.579 9.161 9.470 1.00 93.00 105 PRO A CA 1
ATOM 836 C C . PRO A 1 105 ? -15.102 7.779 9.921 1.00 93.00 105 PRO A C 1
ATOM 838 O O . PRO A 1 105 ? -14.524 7.607 10.992 1.00 93.00 105 PRO A O 1
ATOM 841 N N . ILE A 1 106 ? -15.383 6.787 9.084 1.00 94.94 106 ILE A N 1
ATOM 842 C CA . ILE A 1 106 ? -15.036 5.388 9.322 1.00 94.94 106 ILE A CA 1
ATOM 843 C C . ILE A 1 106 ? -14.144 4.927 8.179 1.00 94.94 106 ILE A C 1
ATOM 845 O O . ILE A 1 106 ? -14.362 5.310 7.026 1.00 94.94 106 ILE A O 1
ATOM 849 N N . TRP A 1 107 ? -13.200 4.044 8.483 1.00 95.44 107 TRP A N 1
ATOM 850 C CA . TRP A 1 107 ? -12.404 3.352 7.480 1.00 95.44 107 TRP A CA 1
ATOM 851 C C . TRP A 1 107 ? -12.574 1.841 7.597 1.00 95.44 107 TRP A C 1
ATOM 853 O O . TRP A 1 107 ? -12.861 1.314 8.673 1.00 95.44 107 TRP A O 1
ATOM 863 N N . LYS A 1 108 ? -12.407 1.132 6.479 1.00 95.75 108 LYS A N 1
ATOM 864 C CA . LYS A 1 108 ? -12.496 -0.330 6.417 1.00 95.75 108 LYS A CA 1
ATOM 865 C C . LYS A 1 108 ? -11.259 -0.944 5.775 1.00 95.75 108 LYS A C 1
ATOM 867 O O . LYS A 1 108 ? -10.740 -0.405 4.801 1.00 95.75 108 LYS A O 1
ATOM 872 N N . ASN A 1 109 ? -10.883 -2.117 6.268 1.00 92.75 109 ASN A N 1
ATOM 873 C CA . ASN A 1 109 ? -9.901 -3.013 5.668 1.00 92.75 109 ASN A CA 1
ATOM 874 C C . ASN A 1 109 ? -10.428 -4.452 5.782 1.00 92.75 109 ASN A C 1
ATOM 876 O O . ASN A 1 109 ? -10.441 -5.033 6.866 1.00 92.75 109 ASN A O 1
ATOM 880 N N . ARG A 1 110 ? -10.894 -5.039 4.671 1.00 93.00 110 ARG A N 1
ATOM 881 C CA . ARG A 1 110 ? -11.483 -6.395 4.631 1.00 93.00 110 ARG A CA 1
ATOM 882 C C . ARG A 1 110 ? -12.574 -6.587 5.706 1.00 93.00 110 ARG A C 1
ATOM 884 O O . ARG A 1 110 ? -13.613 -5.936 5.640 1.00 93.00 110 ARG A O 1
ATOM 891 N N . ALA A 1 111 ? -12.345 -7.480 6.674 1.00 96.25 111 ALA A N 1
ATOM 892 C CA . ALA A 1 111 ? -13.257 -7.802 7.773 1.00 96.25 111 ALA A CA 1
ATOM 893 C C . ALA A 1 111 ? -13.106 -6.878 8.997 1.00 96.25 111 ALA A C 1
ATOM 895 O O . ALA A 1 111 ? -13.811 -7.061 9.994 1.00 96.25 111 ALA A O 1
ATOM 896 N N . PHE A 1 112 ? -12.208 -5.895 8.929 1.00 97.75 112 PHE A N 1
ATOM 897 C CA . PHE A 1 112 ? -11.901 -4.962 10.003 1.00 97.75 112 PHE A CA 1
ATOM 898 C C . PHE A 1 112 ? -12.396 -3.552 9.677 1.00 97.75 112 PHE A C 1
ATOM 900 O O . PHE A 1 112 ? -12.461 -3.128 8.520 1.00 97.75 112 PHE A O 1
ATOM 907 N N . GLY A 1 113 ? -12.761 -2.828 10.727 1.00 96.88 113 GLY A N 1
ATOM 908 C CA . GLY A 1 113 ? -13.163 -1.434 10.686 1.00 96.88 113 GLY A CA 1
ATOM 909 C C . GLY A 1 113 ? -12.356 -0.609 11.676 1.00 96.88 113 GLY A C 1
ATOM 910 O O . GLY A 1 113 ? -11.872 -1.128 12.682 1.00 96.88 113 GLY A O 1
ATOM 911 N N . LEU A 1 114 ? -12.261 0.679 11.377 1.00 96.19 114 LEU A N 1
ATOM 912 C CA . LEU A 1 114 ? -11.683 1.708 12.221 1.00 96.19 114 LEU A CA 1
ATOM 913 C C . LEU A 1 114 ? -12.724 2.810 12.424 1.00 96.19 114 LEU A C 1
ATOM 915 O O . LEU A 1 114 ? -13.179 3.416 11.450 1.00 96.19 114 LEU A O 1
ATOM 919 N N . TRP A 1 115 ? -13.132 3.038 13.669 1.00 96.44 115 TRP A N 1
ATOM 920 C CA . TRP A 1 115 ? -14.193 3.985 14.022 1.00 96.44 115 TRP A CA 1
ATOM 921 C C . TRP A 1 115 ? -13.894 4.669 15.352 1.00 96.44 115 TRP A C 1
ATOM 923 O O . TRP A 1 115 ? -13.143 4.138 16.164 1.00 96.44 115 TRP A O 1
ATOM 933 N N . ALA A 1 116 ? -14.509 5.820 15.601 1.00 95.25 116 ALA A N 1
ATOM 934 C CA . ALA A 1 116 ? -14.449 6.446 16.912 1.00 95.25 116 ALA A CA 1
ATOM 935 C C . ALA A 1 116 ? -15.560 5.911 17.818 1.00 95.25 116 ALA A C 1
ATOM 937 O O . ALA A 1 116 ? -16.715 5.813 17.395 1.00 95.25 116 ALA A O 1
ATOM 938 N N . ASN A 1 117 ? -15.236 5.563 19.060 1.00 94.75 117 ASN A N 1
ATOM 939 C CA . ASN A 1 117 ? -16.239 5.205 20.060 1.00 94.75 117 ASN A CA 1
ATOM 940 C C . ASN A 1 117 ? -16.963 6.465 20.608 1.00 94.75 117 ASN A C 1
ATOM 942 O O . ASN A 1 117 ? -16.586 7.584 20.251 1.00 94.75 117 ASN A O 1
ATOM 946 N N . PRO A 1 118 ? -18.022 6.317 21.431 1.00 93.06 118 PRO A N 1
ATOM 947 C CA . PRO A 1 118 ? -18.744 7.463 21.996 1.00 93.06 118 PRO A CA 1
ATOM 948 C C . PRO A 1 118 ? -17.867 8.389 22.847 1.00 93.06 118 PRO A C 1
ATOM 950 O O . PRO A 1 118 ? -18.141 9.578 22.942 1.00 93.06 118 PRO A O 1
ATOM 953 N N . GLU A 1 119 ? -16.801 7.850 23.437 1.00 92.94 119 GLU A N 1
ATOM 954 C CA . GLU A 1 119 ? -15.823 8.593 24.230 1.00 92.94 119 GLU A CA 1
ATOM 955 C C . GLU A 1 119 ? -14.763 9.314 23.363 1.00 92.94 119 GLU A C 1
ATOM 957 O O . GLU A 1 119 ? -13.867 9.959 23.895 1.00 92.94 119 GLU A O 1
ATOM 962 N N . GLY A 1 120 ? -14.851 9.222 22.029 1.00 91.69 120 GLY A N 1
ATOM 963 C CA . GLY A 1 120 ? -13.958 9.903 21.086 1.00 91.69 120 GLY A CA 1
ATOM 964 C C . GLY A 1 120 ? -12.643 9.178 20.779 1.00 91.69 120 GLY A C 1
ATOM 965 O O . GLY A 1 120 ? -11.838 9.698 20.009 1.00 91.69 120 GLY A O 1
ATOM 966 N N . ASN A 1 121 ? -12.432 7.979 21.321 1.00 94.50 121 ASN A N 1
ATOM 967 C CA . ASN A 1 121 ? -11.235 7.170 21.086 1.00 94.50 121 ASN A CA 1
ATOM 968 C C . ASN A 1 121 ? -11.340 6.404 19.762 1.00 94.50 121 ASN A C 1
ATOM 970 O O . ASN A 1 121 ? -12.399 5.848 19.451 1.00 94.50 121 ASN A O 1
ATOM 974 N N . TRP A 1 122 ? -10.243 6.308 19.005 1.00 95.31 122 TRP A N 1
ATOM 975 C CA . TRP A 1 122 ? -10.196 5.447 17.819 1.00 95.31 122 TRP A CA 1
ATOM 976 C C . TRP A 1 122 ? -10.135 3.971 18.211 1.00 95.31 122 TRP A C 1
ATOM 978 O O . TRP A 1 122 ? -9.349 3.561 19.062 1.00 95.31 122 TRP A O 1
ATOM 988 N N . MET A 1 123 ? -10.949 3.164 17.541 1.00 96.88 123 MET A N 1
ATOM 989 C CA . MET A 1 123 ? -11.088 1.729 17.754 1.00 96.88 123 MET A CA 1
ATOM 990 C C . MET A 1 123 ? -10.783 0.991 16.461 1.00 96.88 123 MET A C 1
ATOM 992 O O . MET A 1 123 ? -11.368 1.324 15.432 1.00 96.88 123 MET A O 1
ATOM 996 N N . ILE A 1 124 ? -9.962 -0.058 16.524 1.00 97.00 124 ILE A N 1
ATOM 997 C CA . ILE A 1 124 ? -9.839 -1.046 15.445 1.00 97.00 124 ILE A CA 1
ATOM 998 C C . ILE A 1 124 ? -10.487 -2.346 15.902 1.00 97.00 124 ILE A C 1
ATOM 1000 O O . ILE A 1 124 ? -10.193 -2.863 16.980 1.00 97.00 124 ILE A O 1
ATOM 1004 N N . GLY A 1 125 ? -11.371 -2.907 15.085 1.00 97.50 125 GLY A N 1
ATOM 1005 C CA . GLY A 1 125 ? -12.055 -4.153 15.410 1.00 97.50 125 GLY A CA 1
ATOM 1006 C C . GLY A 1 125 ? -12.758 -4.780 14.218 1.00 97.50 125 GLY A C 1
ATOM 1007 O O . GLY A 1 125 ? -12.579 -4.345 13.085 1.00 97.50 125 GLY A O 1
ATOM 1008 N N . SER A 1 126 ? -13.572 -5.810 14.459 1.00 97.19 126 SER A N 1
ATOM 1009 C CA . SER A 1 126 ? -14.407 -6.385 13.397 1.00 97.19 126 SER A CA 1
ATOM 1010 C C . SER A 1 126 ? -15.337 -5.325 12.807 1.00 97.19 126 SER A C 1
ATOM 1012 O O . SER A 1 126 ? -15.926 -4.530 13.540 1.00 97.19 126 SER A O 1
ATOM 1014 N N . LEU A 1 127 ? -15.551 -5.373 11.492 1.00 96.12 127 LEU A N 1
ATOM 1015 C CA . LEU A 1 127 ? -16.502 -4.513 10.789 1.00 96.12 127 LEU A CA 1
ATOM 1016 C C . LEU A 1 127 ? -17.923 -4.610 11.383 1.00 96.12 127 LEU A C 1
ATOM 1018 O O . LEU A 1 127 ? -18.651 -3.622 11.415 1.00 96.12 127 LEU A O 1
ATOM 1022 N N . ARG A 1 128 ? -18.296 -5.778 11.932 1.00 96.44 128 ARG A N 1
ATOM 1023 C CA . ARG A 1 128 ? -19.583 -6.016 12.622 1.00 96.44 128 ARG A CA 1
ATOM 1024 C C . ARG A 1 128 ? -19.704 -5.298 13.976 1.00 96.44 128 ARG A C 1
ATOM 1026 O O . ARG A 1 128 ? -20.780 -5.276 14.569 1.00 96.44 128 ARG A O 1
ATOM 1033 N N . SER A 1 129 ? -18.607 -4.743 14.483 1.00 95.69 129 SER A N 1
ATOM 1034 C CA . SER A 1 129 ? -18.538 -4.036 15.764 1.00 95.69 129 SER A CA 1
ATOM 1035 C C . SER A 1 129 ? -18.423 -2.520 15.613 1.00 95.69 129 SER A C 1
ATOM 1037 O O . SER A 1 129 ? -18.336 -1.832 16.627 1.00 95.69 129 SER A O 1
ATOM 1039 N N . ILE A 1 130 ? -18.460 -1.989 14.386 1.00 94.69 130 ILE A N 1
ATOM 1040 C CA . ILE A 1 130 ? -18.455 -0.542 14.138 1.00 94.69 130 ILE A CA 1
ATOM 1041 C C . ILE A 1 130 ? -19.546 0.149 14.971 1.00 94.69 130 ILE A C 1
ATOM 1043 O O . ILE A 1 130 ? -20.703 -0.268 14.965 1.00 94.69 130 ILE A O 1
ATOM 1047 N N . GLY A 1 131 ? -19.169 1.214 15.683 1.00 89.12 131 GLY A N 1
ATOM 1048 C CA . GLY A 1 131 ? -20.057 1.984 16.563 1.00 89.12 131 GLY A CA 1
ATOM 1049 C C . GLY A 1 131 ? -20.178 1.456 17.989 1.00 89.12 131 GLY A C 1
ATOM 1050 O O . GLY A 1 131 ? -20.671 2.172 18.857 1.00 89.12 131 GLY A O 1
ATOM 1051 N N . LYS A 1 132 ? -19.677 0.250 18.278 1.00 93.12 132 LYS A N 1
ATOM 1052 C CA . LYS A 1 132 ? -19.630 -0.265 19.651 1.00 93.12 132 LYS A CA 1
ATOM 1053 C C . LYS A 1 132 ? -18.522 0.420 20.454 1.00 93.12 132 LYS A C 1
ATOM 1055 O O . LYS A 1 132 ? -17.542 0.921 19.901 1.00 93.12 132 LYS A O 1
ATOM 1060 N N . LYS A 1 133 ? -18.651 0.360 21.783 1.00 92.75 133 LYS A N 1
ATOM 1061 C CA . LYS A 1 133 ? -17.661 0.885 22.741 1.00 92.75 133 LYS A CA 1
ATOM 1062 C C . LYS A 1 133 ? -16.337 0.110 22.770 1.00 92.75 133 LYS A C 1
ATOM 1064 O O . LYS A 1 133 ? -15.358 0.610 23.309 1.00 92.75 133 LYS A O 1
ATOM 1069 N N . ARG A 1 134 ? -16.307 -1.119 22.237 1.00 90.12 134 ARG A N 1
ATOM 1070 C CA . ARG A 1 134 ? -15.157 -2.036 22.315 1.00 90.12 134 ARG A CA 1
ATOM 1071 C C . ARG A 1 134 ? -14.693 -2.485 20.930 1.00 90.12 134 ARG A C 1
ATOM 1073 O O . ARG A 1 134 ? -15.513 -2.778 20.062 1.00 90.12 134 ARG A O 1
ATOM 1080 N N . GLY A 1 135 ? -13.378 -2.579 20.778 1.00 93.31 135 GLY A N 1
ATOM 1081 C CA . GLY A 1 135 ? -12.647 -3.090 19.619 1.00 93.31 135 GLY A CA 1
ATOM 1082 C C . GLY A 1 135 ? -11.521 -4.012 20.092 1.00 93.31 135 GLY A C 1
ATOM 1083 O O . GLY A 1 135 ? -11.419 -4.289 21.286 1.00 93.31 135 GLY A O 1
ATOM 1084 N N . PHE A 1 136 ? -10.699 -4.500 19.167 1.00 96.06 136 PHE A N 1
ATOM 1085 C CA . PHE A 1 136 ? -9.485 -5.250 19.502 1.00 96.06 136 PHE A CA 1
ATOM 1086 C C . PHE A 1 136 ? -8.374 -4.310 19.960 1.00 96.06 136 PHE A C 1
ATOM 1088 O O . PHE A 1 136 ? -7.661 -4.624 20.906 1.00 96.06 136 PHE A O 1
ATOM 1095 N N . LEU A 1 137 ? -8.270 -3.147 19.313 1.00 96.31 137 LEU A N 1
ATOM 1096 C CA . LEU A 1 137 ? -7.258 -2.138 19.593 1.00 96.31 137 LEU A CA 1
ATOM 1097 C C . LEU A 1 1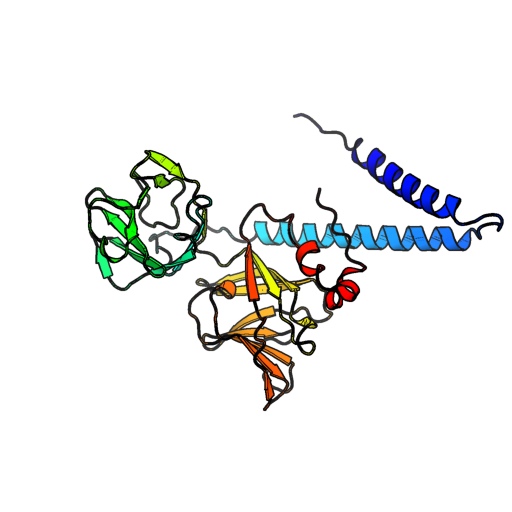37 ? -7.917 -0.775 19.829 1.00 96.31 137 LEU A C 1
ATOM 1099 O O . LEU A 1 137 ? -8.949 -0.476 19.219 1.00 96.31 137 LEU A O 1
ATOM 1103 N N . VAL A 1 138 ? -7.326 0.038 20.703 1.00 96.00 138 VAL A N 1
ATOM 1104 C CA . VAL A 1 138 ? -7.852 1.344 21.131 1.00 96.00 138 VAL A CA 1
ATOM 1105 C C . VAL A 1 138 ? -6.740 2.377 21.158 1.00 96.00 138 VAL A C 1
ATOM 1107 O O . VAL A 1 138 ? -5.712 2.135 21.777 1.00 96.00 138 VAL A O 1
ATOM 1110 N N . ALA A 1 139 ? -6.946 3.547 20.565 1.00 94.19 139 ALA A N 1
ATOM 1111 C CA . ALA A 1 139 ? -6.082 4.707 20.759 1.00 94.19 139 ALA A CA 1
ATOM 1112 C C . ALA A 1 139 ? -6.829 5.762 21.580 1.00 94.19 139 ALA A C 1
ATOM 1114 O O . ALA A 1 139 ? -7.874 6.261 21.157 1.00 94.19 139 ALA A O 1
ATOM 1115 N N . LYS A 1 140 ? -6.317 6.058 22.779 1.00 90.06 140 LYS A N 1
ATOM 1116 C CA . LYS A 1 140 ? -6.944 6.986 23.732 1.00 90.06 140 LYS A CA 1
ATOM 1117 C C . LYS A 1 140 ? -6.583 8.439 23.406 1.00 90.06 140 LYS A C 1
ATOM 1119 O O . LYS A 1 140 ? -5.464 8.685 22.972 1.00 90.06 140 LYS A O 1
ATOM 1124 N N . ASN A 1 141 ? -7.499 9.380 23.665 1.00 72.12 141 ASN A N 1
ATOM 1125 C CA . ASN A 1 141 ? -7.290 10.834 23.497 1.00 72.12 141 ASN A CA 1
ATOM 1126 C C . ASN A 1 141 ? -6.757 11.221 22.112 1.00 72.12 141 ASN A C 1
ATOM 1128 O O . ASN A 1 141 ? -5.877 12.066 21.959 1.00 72.12 141 ASN A O 1
ATOM 1132 N N . SER A 1 142 ? -7.259 10.540 21.093 1.00 68.62 142 SER A N 1
ATOM 1133 C CA . SER A 1 142 ? -6.669 10.592 19.772 1.00 68.62 142 SER A CA 1
ATOM 1134 C C . SER A 1 142 ? -7.110 11.809 18.958 1.00 68.62 142 SER A C 1
ATOM 1136 O O . SER A 1 142 ? -8.227 12.306 19.096 1.00 68.62 142 SER A O 1
ATOM 1138 N N . THR A 1 143 ? -6.230 12.230 18.054 1.00 81.00 143 THR A N 1
ATOM 1139 C CA . THR A 1 143 ? -6.436 13.275 17.042 1.00 81.00 143 THR A CA 1
ATOM 1140 C C . THR A 1 143 ? -7.707 13.071 16.206 1.00 81.00 143 THR A C 1
ATOM 1142 O O . THR A 1 143 ? -8.297 11.984 16.154 1.00 81.00 143 THR A O 1
ATOM 1145 N N . ASN A 1 144 ? -8.128 14.115 15.479 1.00 83.94 144 ASN A N 1
ATOM 1146 C CA . ASN A 1 144 ? -9.328 14.032 14.645 1.00 83.94 144 ASN A CA 1
ATOM 1147 C C . ASN A 1 144 ? -9.235 13.025 13.501 1.00 83.94 144 ASN A C 1
ATOM 1149 O O . ASN A 1 144 ? -10.272 12.604 12.983 1.00 83.94 144 ASN A O 1
ATOM 1153 N N . CYS A 1 145 ? -8.014 12.649 13.128 1.00 86.50 145 CYS A N 1
ATOM 1154 C CA . CYS A 1 145 ? -7.738 11.794 11.999 1.00 86.50 145 CYS A CA 1
ATOM 1155 C C . CYS A 1 145 ? -6.866 10.612 12.423 1.00 86.50 145 CYS A C 1
ATOM 1157 O O . CYS A 1 145 ? -5.784 10.807 12.974 1.00 86.50 145 CYS A O 1
ATOM 1159 N N . PRO A 1 146 ? -7.282 9.375 12.128 1.00 85.62 146 PRO A N 1
ATOM 1160 C CA . PRO A 1 146 ? -6.595 8.198 12.635 1.00 85.62 146 PRO A CA 1
ATOM 1161 C C . PRO A 1 146 ? -5.233 7.929 11.980 1.00 85.62 146 PRO A C 1
ATOM 1163 O O . PRO A 1 146 ? -4.489 7.067 12.428 1.00 85.62 146 PRO A O 1
ATOM 1166 N N . ASN A 1 147 ? -4.880 8.651 10.921 1.00 80.62 147 ASN A N 1
ATOM 1167 C CA . ASN A 1 147 ? -3.547 8.591 10.335 1.00 80.62 147 ASN A CA 1
ATOM 1168 C C . ASN A 1 147 ? -2.481 9.365 11.127 1.00 80.62 147 ASN A C 1
ATOM 1170 O O . ASN A 1 147 ? -1.328 9.394 10.712 1.00 80.62 147 ASN A O 1
ATOM 1174 N N . LYS A 1 148 ? -2.870 10.026 12.220 1.00 83.38 148 LYS A N 1
ATOM 1175 C CA . LYS A 1 148 ? -1.966 10.666 13.182 1.00 83.38 148 LYS A CA 1
ATOM 1176 C C . LYS A 1 148 ? -1.934 9.885 14.502 1.00 83.38 148 LYS A C 1
ATOM 1178 O O . LYS A 1 148 ? -1.807 10.473 15.571 1.00 83.38 148 LYS A O 1
ATOM 1183 N N . LEU A 1 149 ? -2.194 8.578 14.451 1.00 87.31 149 LEU A N 1
ATOM 1184 C CA . LEU A 1 149 ? -2.149 7.720 15.628 1.00 87.31 149 LEU A CA 1
ATOM 1185 C C . LEU A 1 149 ? -0.706 7.308 15.894 1.00 87.31 149 LEU A C 1
ATOM 1187 O O . LEU A 1 149 ? -0.115 6.595 15.094 1.00 87.31 149 LEU A O 1
ATOM 1191 N N . GLU A 1 150 ? -0.170 7.720 17.038 1.00 81.31 150 GLU A N 1
ATOM 1192 C CA . GLU A 1 150 ? 1.195 7.368 17.450 1.00 81.31 150 GLU A CA 1
ATOM 1193 C C . GLU A 1 150 ? 1.225 6.143 18.370 1.00 81.31 150 GLU A C 1
ATOM 1195 O O . GLU A 1 150 ? 2.188 5.383 18.391 1.00 81.31 150 GLU A O 1
ATOM 1200 N N . THR A 1 151 ? 0.164 5.937 19.155 1.00 86.06 151 THR A N 1
ATOM 1201 C CA . THR A 1 151 ? 0.080 4.857 20.145 1.00 86.06 151 THR A CA 1
ATOM 1202 C C . THR A 1 151 ? -1.292 4.203 20.101 1.00 86.06 151 THR A C 1
ATOM 1204 O O . THR A 1 151 ? -2.322 4.880 20.142 1.00 86.06 151 THR A O 1
ATOM 1207 N N . ILE A 1 152 ? -1.312 2.870 20.059 1.00 93.94 152 ILE A N 1
ATOM 1208 C CA . ILE A 1 152 ? -2.529 2.074 20.185 1.00 93.94 152 ILE A CA 1
ATOM 1209 C C . ILE A 1 152 ? -2.327 0.991 21.249 1.00 93.94 152 ILE A C 1
ATOM 1211 O O . ILE A 1 152 ? -1.218 0.518 21.474 1.00 93.94 152 ILE A O 1
ATOM 1215 N N . PHE A 1 153 ? -3.399 0.620 21.935 1.00 95.94 153 PHE A N 1
ATOM 1216 C CA . PHE A 1 153 ? -3.398 -0.357 23.016 1.00 95.94 153 PHE A CA 1
ATOM 1217 C C . PHE A 1 153 ? -4.218 -1.571 22.609 1.00 95.94 153 PHE A C 1
ATOM 1219 O O . PHE A 1 153 ? -5.307 -1.424 22.052 1.00 95.94 153 PHE A O 1
ATOM 1226 N N . ASP A 1 154 ? -3.747 -2.765 22.949 1.00 96.69 154 ASP A N 1
ATOM 1227 C CA . ASP A 1 154 ? -4.5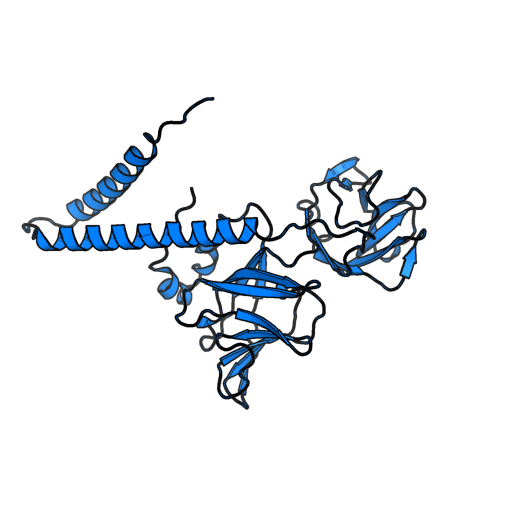89 -3.959 22.958 1.00 96.69 154 ASP A CA 1
ATOM 1228 C C . ASP A 1 154 ? -5.695 -3.785 24.009 1.00 96.69 154 ASP A C 1
ATOM 1230 O O . ASP A 1 154 ? -5.430 -3.575 25.193 1.00 96.69 154 ASP A O 1
ATOM 1234 N N . ALA A 1 155 ? -6.956 -3.865 23.586 1.00 94.69 155 ALA A N 1
ATOM 1235 C CA . ALA A 1 155 ? -8.098 -3.637 24.462 1.00 94.69 155 ALA A CA 1
ATOM 1236 C C . ALA A 1 155 ? -8.188 -4.658 25.609 1.00 94.69 155 ALA A C 1
ATOM 1238 O O . ALA A 1 155 ? -8.676 -4.321 26.689 1.00 94.69 155 ALA A O 1
ATOM 1239 N N . LYS A 1 156 ? -7.736 -5.898 25.383 1.00 95.06 156 LYS A N 1
ATOM 1240 C CA . LYS A 1 156 ? -7.772 -6.988 26.362 1.00 95.06 156 LYS A CA 1
ATOM 1241 C C . LYS A 1 156 ? -6.577 -6.923 27.304 1.00 95.06 156 LYS A C 1
ATOM 1243 O O . LYS A 1 156 ? -6.764 -7.032 28.511 1.00 95.06 156 LYS A O 1
ATOM 1248 N N . THR A 1 157 ? -5.366 -6.780 26.766 1.00 96.94 157 THR A N 1
ATOM 1249 C CA . THR A 1 157 ? -4.133 -6.865 27.571 1.00 96.94 157 THR A CA 1
ATOM 1250 C C . THR A 1 157 ? -3.617 -5.513 28.058 1.00 96.94 157 THR A C 1
ATOM 1252 O O . THR A 1 157 ? -2.735 -5.479 28.908 1.00 96.94 157 THR A O 1
ATOM 1255 N N . GLN A 1 158 ? -4.148 -4.405 27.528 1.00 95.69 158 GLN A N 1
ATOM 1256 C CA . GLN A 1 158 ? -3.669 -3.032 27.743 1.00 95.69 158 GLN A CA 1
ATOM 1257 C C . GLN A 1 158 ? -2.193 -2.814 27.360 1.00 95.69 158 GLN A C 1
ATOM 1259 O O . GLN A 1 158 ? -1.625 -1.769 27.674 1.00 95.69 158 GLN A O 1
ATOM 1264 N N . LYS A 1 159 ? -1.565 -3.763 26.651 1.00 96.50 159 LYS A N 1
ATOM 1265 C CA . LYS A 1 159 ? -0.204 -3.601 26.135 1.00 96.50 159 LYS A CA 1
ATOM 1266 C C . LYS A 1 159 ? -0.186 -2.564 25.017 1.00 96.50 159 LYS A C 1
ATOM 1268 O O . LYS A 1 159 ? -1.098 -2.523 24.189 1.00 96.50 159 LYS A O 1
ATOM 1273 N N . ILE A 1 160 ? 0.868 -1.751 24.997 1.00 94.12 160 ILE A N 1
ATOM 1274 C CA . ILE A 1 160 ? 1.151 -0.839 23.889 1.00 94.12 160 ILE A CA 1
ATOM 1275 C C . ILE A 1 160 ? 1.501 -1.678 22.664 1.00 94.12 160 ILE A C 1
ATOM 1277 O O . ILE A 1 160 ? 2.363 -2.551 22.728 1.00 94.12 160 ILE A O 1
ATOM 1281 N N . VAL A 1 161 ? 0.838 -1.386 21.554 1.00 93.50 161 VAL A N 1
ATOM 1282 C CA . VAL A 1 161 ? 1.110 -1.958 20.242 1.00 93.50 161 VAL A CA 1
ATOM 1283 C C . VAL A 1 161 ? 1.702 -0.843 19.391 1.00 93.50 161 VAL A C 1
ATOM 1285 O O . VAL A 1 161 ? 1.135 0.249 19.296 1.00 93.50 161 VAL A O 1
ATOM 1288 N N . LYS A 1 162 ? 2.859 -1.095 18.780 1.00 86.31 162 LYS A N 1
ATOM 1289 C CA . LYS A 1 162 ? 3.454 -0.135 17.847 1.00 86.31 162 LYS A CA 1
ATOM 1290 C C . LYS A 1 162 ? 2.589 -0.059 16.595 1.00 86.31 162 LYS A C 1
ATOM 1292 O O . LYS A 1 162 ? 2.250 -1.084 16.005 1.00 86.31 162 LYS A O 1
ATOM 1297 N N . ILE A 1 163 ? 2.228 1.160 16.213 1.00 85.75 163 ILE A N 1
ATOM 1298 C CA . ILE A 1 163 ? 1.433 1.441 15.025 1.00 85.75 163 ILE A CA 1
ATOM 1299 C C . ILE A 1 163 ? 2.234 2.346 14.099 1.00 85.75 163 ILE A C 1
ATOM 1301 O O . ILE A 1 163 ? 2.806 3.343 14.526 1.00 85.75 163 ILE A O 1
ATOM 1305 N N . HIS A 1 164 ? 2.263 1.995 12.820 1.00 81.56 164 HIS A N 1
ATOM 1306 C CA . HIS A 1 164 ? 2.760 2.878 11.776 1.00 81.56 164 HIS A CA 1
ATOM 1307 C C . HIS A 1 164 ? 1.598 3.231 10.862 1.00 81.56 164 HIS A C 1
ATOM 1309 O O . HIS A 1 164 ? 1.003 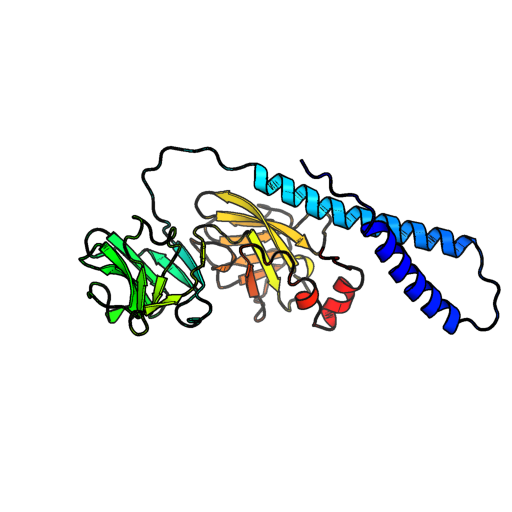2.341 10.246 1.00 81.56 164 HIS A O 1
ATOM 1315 N N . THR A 1 165 ? 1.268 4.518 10.791 1.00 80.38 165 THR A N 1
ATOM 1316 C CA . THR A 1 165 ? 0.238 5.042 9.898 1.00 80.38 165 THR A CA 1
ATOM 1317 C C . THR A 1 165 ? 0.870 5.903 8.816 1.00 80.38 165 THR A C 1
ATOM 1319 O O . THR A 1 165 ? 1.596 6.839 9.131 1.00 80.38 165 THR A O 1
ATOM 1322 N N . SER A 1 166 ? 0.568 5.617 7.550 1.00 75.94 166 SER A N 1
ATOM 1323 C CA . SER A 1 166 ? 0.984 6.459 6.421 1.00 75.94 166 SER A CA 1
ATOM 1324 C C . SER A 1 166 ? -0.217 6.804 5.560 1.00 75.94 166 SER A C 1
ATOM 1326 O O . SER A 1 166 ? -0.878 5.905 5.031 1.00 75.94 166 SER A O 1
ATOM 1328 N N . CYS A 1 167 ? -0.493 8.099 5.425 1.00 71.69 167 CYS A N 1
ATOM 1329 C CA . CYS A 1 167 ? -1.386 8.626 4.390 1.00 71.69 167 CYS A CA 1
ATOM 1330 C C . CYS A 1 167 ? -0.749 8.680 3.019 1.00 71.69 167 CYS A C 1
ATOM 1332 O O . CYS A 1 167 ? -1.449 8.693 2.007 1.00 71.69 167 CYS A O 1
ATOM 1334 N N . ASP A 1 168 ? 0.571 8.754 3.018 1.00 73.25 168 ASP A N 1
ATOM 1335 C CA . ASP A 1 168 ? 1.333 9.015 1.829 1.00 73.25 168 ASP A CA 1
ATOM 1336 C C . ASP A 1 168 ? 1.676 7.697 1.165 1.00 73.25 168 ASP A C 1
ATOM 1338 O O . ASP A 1 168 ? 1.781 6.634 1.799 1.00 73.25 168 ASP A O 1
ATOM 1342 N N . CYS A 1 169 ? 1.824 7.774 -0.151 1.00 80.25 169 CYS A N 1
ATOM 1343 C CA . CYS A 1 169 ? 2.380 6.665 -0.884 1.00 80.25 169 CYS A CA 1
ATOM 1344 C C . CYS A 1 169 ? 3.783 6.378 -0.352 1.00 80.25 169 CYS A C 1
ATOM 1346 O O . CYS A 1 169 ? 4.508 7.278 0.057 1.00 80.25 169 CYS A O 1
ATOM 1348 N N . CYS A 1 170 ? 4.132 5.098 -0.325 1.00 82.12 170 CYS A N 1
ATOM 1349 C CA . CYS A 1 170 ? 5.381 4.612 0.248 1.00 82.12 170 CYS A CA 1
ATOM 1350 C C . CYS A 1 170 ? 6.568 5.363 -0.346 1.00 82.12 170 CYS A C 1
ATOM 1352 O O . CYS A 1 170 ? 6.558 5.620 -1.545 1.00 82.12 170 CYS A O 1
ATOM 1354 N N . GLU A 1 171 ? 7.593 5.673 0.439 1.00 82.06 171 GLU A N 1
ATOM 1355 C CA . GLU A 1 171 ? 8.789 6.329 -0.100 1.00 82.06 171 GLU A CA 1
ATOM 1356 C C . GLU A 1 171 ? 9.507 5.424 -1.104 1.00 82.06 171 GLU A C 1
ATOM 1358 O O . GLU A 1 171 ? 10.028 5.903 -2.106 1.00 82.06 171 GLU A O 1
ATOM 1363 N N . ILE A 1 172 ? 9.498 4.109 -0.857 1.00 85.44 172 ILE A N 1
ATOM 1364 C CA . ILE A 1 172 ? 10.182 3.121 -1.689 1.00 85.44 172 ILE A CA 1
ATOM 1365 C C . ILE A 1 172 ? 9.208 2.011 -2.091 1.00 85.44 172 ILE A C 1
ATOM 1367 O O . ILE A 1 172 ? 8.453 1.475 -1.272 1.00 85.44 172 ILE A O 1
ATOM 1371 N N . LEU A 1 173 ? 9.251 1.637 -3.368 1.00 90.44 173 LEU A N 1
ATOM 1372 C CA . LEU A 1 173 ? 8.548 0.491 -3.929 1.00 90.44 173 LEU A CA 1
ATOM 1373 C C . LEU A 1 173 ? 9.548 -0.500 -4.523 1.00 90.44 173 LEU A C 1
ATOM 1375 O O . LEU A 1 173 ? 10.489 -0.110 -5.210 1.00 90.44 173 LEU A O 1
ATOM 1379 N N . THR A 1 174 ? 9.308 -1.793 -4.315 1.00 89.81 174 THR A N 1
ATOM 1380 C CA . THR A 1 174 ? 9.984 -2.856 -5.070 1.00 89.81 174 THR A CA 1
ATOM 1381 C C . THR A 1 174 ? 9.005 -3.541 -6.002 1.00 89.81 174 THR A C 1
ATOM 1383 O O . THR A 1 174 ? 7.896 -3.879 -5.592 1.00 89.81 174 THR A O 1
ATOM 1386 N N . ILE A 1 175 ? 9.410 -3.753 -7.251 1.00 91.50 175 ILE A N 1
ATOM 1387 C CA . ILE A 1 175 ? 8.563 -4.309 -8.310 1.00 91.50 175 ILE A CA 1
ATOM 1388 C C . ILE A 1 175 ? 9.217 -5.553 -8.888 1.00 91.50 175 ILE A C 1
ATOM 1390 O O . ILE A 1 175 ? 10.260 -5.457 -9.525 1.00 91.50 175 ILE A O 1
ATOM 1394 N N . LYS A 1 176 ? 8.601 -6.714 -8.683 1.00 89.81 176 LYS A N 1
ATOM 1395 C CA . LYS A 1 176 ? 9.088 -8.011 -9.168 1.00 89.81 176 LYS A CA 1
ATOM 1396 C C . LYS A 1 176 ? 8.064 -8.650 -10.099 1.00 89.81 176 LYS A C 1
ATOM 1398 O O . LYS A 1 176 ? 6.874 -8.378 -9.968 1.00 89.81 176 LYS A O 1
ATOM 1403 N N . GLY A 1 177 ? 8.538 -9.516 -10.981 1.00 87.69 177 GLY A N 1
ATOM 1404 C CA . GLY A 1 177 ? 7.744 -10.374 -11.856 1.00 87.69 177 GLY A CA 1
ATOM 1405 C C . GLY A 1 177 ? 8.651 -11.405 -12.532 1.00 87.69 177 GLY A C 1
ATOM 1406 O O . GLY A 1 177 ? 9.856 -11.419 -12.271 1.00 87.69 177 GLY A O 1
ATOM 1407 N N . ALA A 1 178 ? 8.078 -12.244 -13.392 1.00 82.00 178 ALA A N 1
ATOM 1408 C CA . ALA A 1 178 ? 8.793 -13.290 -14.133 1.00 82.00 178 ALA A CA 1
ATOM 1409 C C . ALA A 1 178 ? 8.837 -13.040 -15.651 1.00 82.00 178 ALA A C 1
ATOM 1411 O O . ALA A 1 178 ? 9.547 -13.721 -16.392 1.00 82.00 178 ALA A O 1
ATOM 1412 N N . SER A 1 179 ? 8.079 -12.062 -16.153 1.00 79.56 179 SER A N 1
ATOM 1413 C CA . SER A 1 179 ? 8.038 -11.755 -17.581 1.00 79.56 179 SER A CA 1
ATOM 1414 C C . SER A 1 179 ? 9.338 -11.098 -18.059 1.00 79.56 179 SER A C 1
ATOM 1416 O O . SER A 1 179 ? 9.513 -9.885 -17.938 1.00 79.56 179 SER A O 1
ATOM 1418 N N . HIS A 1 180 ? 10.192 -11.883 -18.723 1.00 72.81 180 HIS A N 1
ATOM 1419 C CA . HIS A 1 180 ? 11.486 -11.438 -19.255 1.00 72.81 180 HIS A CA 1
ATOM 1420 C C . HIS A 1 180 ? 11.425 -10.165 -20.118 1.00 72.81 180 HIS A C 1
ATOM 1422 O O . HIS A 1 180 ? 12.323 -9.328 -20.046 1.00 72.81 180 HIS A O 1
ATOM 1428 N N . VAL A 1 181 ? 10.351 -9.973 -20.897 1.00 72.19 181 VAL A N 1
ATOM 1429 C CA . VAL A 1 181 ? 10.162 -8.786 -21.759 1.00 72.19 181 VAL A CA 1
ATOM 1430 C C . VAL A 1 181 ? 10.041 -7.487 -20.949 1.00 72.19 181 VAL A C 1
ATOM 1432 O O . VAL A 1 181 ? 10.252 -6.398 -21.471 1.00 72.19 181 VAL A O 1
ATOM 1435 N N . GLN A 1 182 ? 9.708 -7.590 -19.664 1.00 76.62 182 GLN A N 1
ATOM 1436 C CA . GLN A 1 182 ? 9.444 -6.461 -18.775 1.00 76.62 182 GLN A CA 1
ATOM 1437 C C . GLN A 1 182 ? 10.496 -6.327 -17.673 1.00 76.62 182 GLN A C 1
ATOM 1439 O O . GLN A 1 182 ? 10.362 -5.467 -16.806 1.00 76.62 182 GLN A O 1
ATOM 1444 N N . ASN A 1 183 ? 11.568 -7.126 -17.727 1.00 77.81 183 ASN A N 1
ATOM 1445 C CA . ASN A 1 183 ? 12.614 -7.143 -16.705 1.00 77.81 183 ASN A CA 1
ATOM 1446 C C . ASN A 1 183 ? 13.231 -5.765 -16.453 1.00 77.81 183 ASN A C 1
ATOM 1448 O O . ASN A 1 183 ? 13.556 -5.450 -15.315 1.00 77.81 183 ASN A O 1
ATOM 1452 N N . SER A 1 184 ? 13.343 -4.915 -17.478 1.00 87.19 184 SER A N 1
ATOM 1453 C CA . SER A 1 184 ? 13.860 -3.553 -17.306 1.00 87.19 184 SER A CA 1
ATOM 1454 C C . SER A 1 184 ? 12.962 -2.674 -16.428 1.00 87.19 184 SER A C 1
ATOM 1456 O O . SER A 1 184 ? 13.458 -1.740 -15.805 1.00 87.19 184 SER A O 1
ATOM 1458 N N . LYS A 1 185 ? 11.659 -2.978 -16.345 1.00 91.38 185 LYS A N 1
ATOM 1459 C CA . LYS A 1 185 ? 10.674 -2.272 -15.512 1.00 91.38 185 LYS A CA 1
ATOM 1460 C C . LYS A 1 185 ? 10.619 -2.820 -14.079 1.00 91.38 185 LYS A C 1
ATOM 1462 O O . LYS A 1 185 ? 10.024 -2.181 -13.210 1.00 91.38 185 LYS A O 1
ATOM 1467 N N . TYR A 1 186 ? 11.219 -3.979 -13.813 1.00 91.06 186 TYR A N 1
ATOM 1468 C CA . TYR A 1 186 ? 11.339 -4.545 -12.469 1.00 91.06 186 TYR A CA 1
ATOM 1469 C C . TYR A 1 186 ? 12.513 -3.914 -11.739 1.00 91.06 186 TYR A C 1
ATOM 1471 O O . TYR A 1 186 ? 13.540 -3.614 -12.340 1.00 91.06 186 TYR A O 1
ATOM 1479 N N . GLY A 1 187 ? 12.358 -3.683 -10.439 1.00 90.62 187 GLY A N 1
ATOM 1480 C CA . GLY A 1 187 ? 13.398 -3.017 -9.672 1.00 90.62 187 GLY A CA 1
ATOM 1481 C C . GLY A 1 187 ? 12.917 -2.223 -8.470 1.00 90.62 187 GLY A C 1
ATOM 1482 O O . GLY A 1 187 ? 11.862 -2.505 -7.897 1.00 90.62 187 GLY A O 1
ATOM 1483 N N . ILE A 1 188 ? 13.724 -1.242 -8.078 1.00 89.25 188 ILE A N 1
ATOM 1484 C CA . ILE A 1 188 ? 13.499 -0.383 -6.915 1.00 89.25 188 ILE A CA 1
ATOM 1485 C C . ILE A 1 188 ? 13.147 1.016 -7.405 1.00 89.25 188 ILE A C 1
ATOM 1487 O O . ILE A 1 188 ? 13.830 1.579 -8.260 1.00 89.25 188 ILE A O 1
ATOM 1491 N N . TYR A 1 189 ? 12.080 1.567 -6.843 1.00 92.69 189 TYR A N 1
ATOM 1492 C CA . TYR A 1 189 ? 11.502 2.846 -7.214 1.00 92.69 189 TYR A CA 1
ATOM 1493 C C . TYR A 1 189 ? 11.384 3.741 -5.986 1.00 92.69 189 TYR A C 1
ATOM 1495 O O . TYR A 1 189 ? 10.907 3.291 -4.947 1.00 92.69 189 TYR A O 1
ATOM 1503 N N . VAL A 1 190 ? 11.766 5.007 -6.121 1.00 88.19 190 VAL A N 1
ATOM 1504 C CA . VAL A 1 190 ? 11.688 6.016 -5.059 1.00 88.19 190 VAL A CA 1
ATOM 1505 C C . VAL A 1 190 ? 10.640 7.061 -5.412 1.00 88.19 190 VAL A C 1
ATOM 1507 O O . VAL A 1 190 ? 10.536 7.483 -6.567 1.00 88.19 190 VAL A O 1
ATOM 1510 N N . LEU A 1 191 ? 9.848 7.459 -4.419 1.00 88.19 191 LEU A N 1
ATOM 1511 C CA . LEU A 1 191 ? 8.855 8.515 -4.533 1.00 88.19 191 LEU A CA 1
ATOM 1512 C C . LEU A 1 191 ? 9.558 9.819 -4.916 1.00 88.19 191 LEU A C 1
ATOM 1514 O O . LEU A 1 191 ? 10.382 10.341 -4.176 1.00 88.19 191 LEU A O 1
ATOM 1518 N N . SER A 1 192 ? 9.231 10.331 -6.097 1.00 86.69 192 SER A N 1
ATOM 1519 C CA . SER A 1 192 ? 9.836 11.548 -6.644 1.00 86.69 192 SER A CA 1
ATOM 1520 C C . SER A 1 192 ? 8.926 12.763 -6.505 1.00 86.69 192 SER A C 1
ATOM 1522 O O . SER A 1 192 ? 9.409 13.888 -6.427 1.00 86.69 192 SER A O 1
ATOM 1524 N N . LYS A 1 193 ? 7.608 12.540 -6.488 1.00 83.50 193 LYS A N 1
ATOM 1525 C CA . LYS A 1 193 ? 6.594 13.583 -6.350 1.00 83.50 193 LYS A CA 1
ATOM 1526 C C . LYS A 1 193 ? 5.321 12.990 -5.766 1.00 83.50 193 LYS A C 1
ATOM 1528 O O . LYS A 1 193 ? 4.917 11.896 -6.163 1.00 83.50 193 LYS A O 1
ATOM 1533 N N . LEU A 1 194 ? 4.653 13.723 -4.881 1.00 78.25 194 LEU A N 1
ATOM 1534 C CA . LEU A 1 194 ? 3.375 13.322 -4.299 1.00 78.25 194 LEU A CA 1
ATOM 1535 C C . LEU A 1 194 ? 2.316 14.396 -4.563 1.00 78.25 194 LEU A C 1
ATOM 1537 O O . LEU A 1 194 ? 2.495 15.561 -4.229 1.00 78.25 194 LEU A O 1
ATOM 1541 N N . SER A 1 195 ? 1.185 14.022 -5.163 1.00 73.06 195 SER A N 1
ATOM 1542 C CA . SER A 1 195 ? 0.064 14.952 -5.350 1.00 73.06 195 SER A CA 1
ATOM 1543 C C . SER A 1 195 ? -1.270 14.278 -5.056 1.00 73.06 195 SER A C 1
ATOM 1545 O O . SER A 1 195 ? -1.618 13.291 -5.691 1.00 73.06 195 SER A O 1
ATOM 1547 N N . LYS A 1 196 ? -2.039 14.787 -4.082 1.00 68.81 196 LYS A N 1
ATOM 1548 C CA . LYS A 1 196 ? -3.391 14.280 -3.748 1.00 68.81 196 LYS A CA 1
ATOM 1549 C C . LYS A 1 196 ? -3.464 12.735 -3.653 1.00 68.81 196 LYS A C 1
ATOM 1551 O O . LYS A 1 196 ? -4.364 12.126 -4.233 1.00 68.81 196 LYS A O 1
ATOM 1556 N N . ASN A 1 197 ? -2.509 12.102 -2.961 1.00 62.75 197 ASN A N 1
ATOM 1557 C CA . ASN A 1 197 ? -2.352 10.636 -2.832 1.00 62.75 197 ASN A CA 1
ATOM 1558 C C . ASN A 1 197 ? -1.986 9.897 -4.136 1.00 62.75 197 ASN A C 1
ATOM 1560 O O . ASN A 1 197 ? -2.261 8.709 -4.301 1.00 62.75 197 ASN A O 1
ATOM 1564 N N . GLN A 1 198 ? -1.381 10.601 -5.088 1.00 78.31 198 GLN A N 1
ATOM 1565 C CA . GLN A 1 198 ? -0.813 10.046 -6.310 1.00 78.31 198 GLN A CA 1
ATOM 1566 C C . GLN A 1 198 ? 0.696 10.250 -6.254 1.00 78.31 198 GLN A C 1
ATOM 1568 O O . GLN A 1 198 ? 1.187 11.359 -6.470 1.00 78.31 198 GLN A O 1
ATOM 1573 N N . GLY A 1 199 ? 1.414 9.186 -5.902 1.00 81.69 199 GLY A N 1
ATOM 1574 C CA . GLY A 1 199 ? 2.869 9.169 -5.965 1.00 81.69 199 GLY A CA 1
ATOM 1575 C C . GLY A 1 199 ? 3.343 8.917 -7.393 1.00 81.69 199 GLY A C 1
ATOM 1576 O O . GLY A 1 199 ? 2.906 7.946 -8.017 1.00 81.69 199 GLY A O 1
ATOM 1577 N N . GLU A 1 200 ? 4.225 9.781 -7.889 1.00 89.69 200 GLU A N 1
ATOM 1578 C CA . GLU A 1 200 ? 5.069 9.508 -9.049 1.00 89.69 200 GLU A CA 1
ATOM 1579 C C . GLU A 1 200 ? 6.417 8.987 -8.551 1.00 89.69 200 GLU A C 1
ATOM 1581 O O . GLU A 1 200 ? 7.043 9.595 -7.678 1.00 89.69 200 GLU A O 1
ATOM 1586 N N . TYR A 1 201 ? 6.885 7.879 -9.114 1.00 93.25 201 TYR A N 1
ATOM 1587 C CA . TYR A 1 201 ? 8.116 7.231 -8.669 1.00 93.25 201 TYR A CA 1
ATOM 1588 C C . TYR A 1 201 ? 9.140 7.153 -9.780 1.00 93.25 201 TYR A C 1
ATOM 1590 O O . TYR A 1 201 ? 8.768 6.920 -10.923 1.00 93.25 201 TYR A O 1
ATOM 1598 N N . ARG A 1 202 ? 10.422 7.247 -9.437 1.00 92.25 202 ARG A N 1
ATOM 1599 C CA . ARG A 1 202 ? 11.537 7.028 -10.363 1.00 92.25 202 ARG A CA 1
ATOM 1600 C C . ARG A 1 202 ? 12.277 5.758 -9.991 1.00 92.25 202 ARG A C 1
ATOM 1602 O O . ARG A 1 202 ? 12.529 5.515 -8.813 1.00 92.25 202 ARG A O 1
ATOM 1609 N N . GLN A 1 203 ? 12.605 4.949 -10.988 1.00 93.00 203 GLN A N 1
ATOM 1610 C CA . GLN A 1 203 ? 13.441 3.777 -10.801 1.00 93.00 203 GLN A CA 1
ATOM 1611 C C . GLN A 1 203 ? 14.861 4.219 -10.464 1.00 93.00 203 GLN A C 1
ATOM 1613 O O . GLN A 1 203 ? 15.450 5.008 -11.196 1.00 93.00 203 GLN A O 1
ATOM 1618 N N . ILE A 1 204 ? 15.397 3.684 -9.374 1.00 87.31 204 ILE A N 1
ATOM 1619 C CA . ILE A 1 204 ? 16.799 3.861 -8.976 1.00 87.31 204 ILE A CA 1
ATOM 1620 C C . ILE A 1 204 ? 17.620 2.591 -9.213 1.00 87.31 204 ILE A C 1
ATOM 1622 O O . ILE A 1 204 ? 18.841 2.633 -9.186 1.00 87.31 204 ILE A O 1
ATOM 1626 N N . TRP A 1 205 ? 16.960 1.448 -9.431 1.00 85.19 205 TRP A N 1
ATOM 1627 C CA . TRP A 1 205 ? 17.642 0.199 -9.748 1.00 85.19 205 TRP A CA 1
ATOM 1628 C C . TRP A 1 205 ? 16.758 -0.755 -10.573 1.00 85.19 205 TRP A C 1
ATOM 1630 O O . TRP A 1 205 ? 15.569 -0.861 -10.256 1.00 85.19 205 TRP A O 1
ATOM 1640 N N . PRO A 1 206 ? 17.315 -1.491 -11.557 1.00 84.56 206 PRO A N 1
ATOM 1641 C CA . PRO A 1 206 ? 18.614 -1.204 -12.165 1.00 84.56 206 PRO A CA 1
ATOM 1642 C C . PRO A 1 206 ? 18.608 0.202 -12.775 1.00 84.56 206 PRO A C 1
ATOM 1644 O O . PRO A 1 206 ? 17.556 0.713 -13.164 1.00 84.56 206 PRO A O 1
ATOM 1647 N N . GLU A 1 207 ? 19.774 0.838 -12.828 1.00 79.50 207 GLU A N 1
ATOM 1648 C CA . GLU A 1 207 ? 19.907 2.085 -13.573 1.00 79.50 207 GLU A CA 1
ATOM 1649 C C . GLU A 1 207 ? 19.609 1.811 -15.049 1.00 79.50 207 GLU A C 1
ATOM 1651 O O . GLU A 1 207 ? 20.071 0.829 -15.634 1.00 79.50 207 GLU A O 1
ATOM 1656 N N . THR A 1 208 ? 18.784 2.664 -15.644 1.00 81.06 208 THR A N 1
ATOM 1657 C CA . THR A 1 208 ? 18.433 2.590 -17.061 1.00 81.06 208 THR A CA 1
ATOM 1658 C C . THR A 1 208 ? 18.667 3.956 -17.680 1.00 81.06 208 THR A C 1
ATOM 1660 O O . THR A 1 208 ? 18.426 4.973 -17.035 1.00 81.06 208 THR A O 1
ATOM 1663 N N . GLU A 1 209 ? 19.106 3.988 -18.939 1.00 79.19 209 GLU A N 1
ATOM 1664 C CA . GLU A 1 209 ? 19.455 5.227 -19.651 1.00 79.19 209 GLU A CA 1
ATOM 1665 C C . GLU A 1 209 ? 18.318 6.261 -19.653 1.00 79.19 209 GLU A C 1
ATOM 1667 O O . GLU A 1 209 ? 18.550 7.466 -19.594 1.00 79.19 209 GLU A O 1
ATOM 1672 N N . HIS A 1 210 ? 17.072 5.790 -19.694 1.00 78.25 210 HIS A N 1
ATOM 1673 C CA . HIS A 1 210 ? 15.889 6.646 -19.753 1.00 78.25 210 HIS A CA 1
ATOM 1674 C C . HIS A 1 210 ? 15.144 6.769 -18.416 1.00 78.25 210 HIS A C 1
ATOM 1676 O O . HIS A 1 210 ? 14.298 7.649 -18.295 1.00 78.25 210 HIS A O 1
ATOM 1682 N N . GLY A 1 211 ? 15.465 5.933 -17.419 1.00 84.94 211 GLY A N 1
ATOM 1683 C CA . GLY A 1 211 ? 14.837 5.921 -16.097 1.00 84.94 211 GLY A CA 1
ATOM 1684 C C . GLY A 1 211 ? 13.340 5.597 -16.133 1.00 84.94 211 GLY A C 1
ATOM 1685 O O . GLY A 1 211 ? 12.515 6.429 -16.505 1.00 84.94 211 GLY A O 1
ATOM 1686 N N . ASN A 1 212 ? 12.933 4.406 -15.687 1.00 93.81 212 ASN A N 1
ATOM 1687 C CA . ASN A 1 212 ? 11.502 4.108 -15.609 1.00 93.81 212 ASN A CA 1
ATOM 1688 C C . ASN A 1 212 ? 10.796 4.975 -14.565 1.00 93.81 212 ASN A C 1
ATOM 1690 O O . ASN A 1 212 ? 11.305 5.209 -13.468 1.00 93.81 212 ASN A O 1
ATOM 1694 N N . VAL A 1 213 ? 9.581 5.402 -14.897 1.00 93.81 213 VAL A N 1
ATOM 1695 C CA . VAL A 1 213 ? 8.727 6.205 -14.029 1.00 93.81 213 VAL A CA 1
ATOM 1696 C C . VAL A 1 213 ? 7.413 5.477 -13.788 1.00 93.81 213 VAL A C 1
ATOM 1698 O O . VAL A 1 213 ? 6.811 4.935 -14.718 1.00 93.81 213 VAL A O 1
ATOM 1701 N N . ILE A 1 214 ? 6.952 5.498 -12.538 1.00 94.69 214 ILE A N 1
ATOM 1702 C CA . ILE A 1 214 ? 5.577 5.148 -12.186 1.00 94.69 214 ILE A CA 1
ATOM 1703 C C . ILE A 1 214 ? 4.761 6.429 -12.162 1.00 94.69 214 ILE A C 1
ATOM 1705 O O . ILE A 1 214 ? 5.075 7.332 -11.390 1.00 94.69 214 ILE A O 1
ATOM 1709 N N . TYR A 1 215 ? 3.707 6.508 -12.962 1.00 92.94 215 TYR A N 1
ATOM 1710 C CA . TYR A 1 215 ? 2.818 7.669 -13.011 1.00 92.94 215 TYR A CA 1
ATOM 1711 C C . TYR A 1 215 ? 1.361 7.237 -13.132 1.00 92.94 215 TYR A C 1
ATOM 1713 O O . TYR A 1 215 ? 1.068 6.079 -13.436 1.00 92.94 215 TYR A O 1
ATOM 1721 N N . LYS A 1 216 ? 0.438 8.165 -12.862 1.00 91.31 216 LYS A N 1
ATOM 1722 C CA . LYS A 1 216 ? -1.004 7.911 -12.906 1.00 91.31 216 LYS A CA 1
ATOM 1723 C C . LYS A 1 216 ? -1.665 8.679 -14.043 1.00 91.31 216 LYS A C 1
ATOM 1725 O O . LYS A 1 216 ? -1.482 9.886 -14.151 1.00 91.31 216 LYS A O 1
ATOM 1730 N N . GLU A 1 217 ? -2.479 7.993 -14.834 1.00 90.31 217 GLU A N 1
ATOM 1731 C CA . GLU A 1 217 ? -3.240 8.572 -15.945 1.00 90.31 217 GLU A CA 1
ATOM 1732 C C . GLU A 1 217 ? -4.557 7.799 -16.121 1.00 90.31 217 GLU A C 1
ATOM 1734 O O . GLU A 1 217 ? -4.606 6.581 -15.946 1.00 90.31 217 GLU A O 1
ATOM 1739 N N . ASP A 1 218 ? -5.671 8.502 -16.341 1.00 90.25 218 ASP A N 1
ATOM 1740 C CA . ASP A 1 218 ? -7.021 7.915 -16.471 1.00 90.25 218 ASP A CA 1
ATOM 1741 C C . ASP A 1 218 ? -7.423 6.930 -15.357 1.00 90.25 218 ASP A C 1
ATOM 1743 O O . ASP A 1 218 ? -8.165 5.952 -15.541 1.00 90.25 218 ASP A O 1
ATOM 1747 N N . GLY A 1 219 ? -6.915 7.206 -14.154 1.00 88.50 219 GLY A N 1
ATOM 1748 C CA . GLY A 1 219 ? -7.124 6.399 -12.960 1.00 88.50 219 GLY A CA 1
ATOM 1749 C C . GLY A 1 219 ? -6.306 5.107 -12.907 1.00 88.50 219 GLY A C 1
ATOM 1750 O O . GLY A 1 219 ? -6.493 4.355 -11.958 1.00 88.50 219 GLY A O 1
ATOM 1751 N N . ARG A 1 220 ? -5.419 4.831 -13.865 1.00 93.06 220 ARG A N 1
ATOM 1752 C CA . ARG A 1 220 ? -4.497 3.684 -13.873 1.00 93.06 220 ARG A CA 1
ATOM 1753 C C . ARG A 1 220 ? -3.083 4.138 -13.541 1.00 93.06 220 ARG A C 1
ATOM 1755 O O . ARG A 1 220 ? -2.733 5.284 -13.806 1.00 93.06 220 ARG A O 1
ATOM 1762 N N . TYR A 1 221 ? -2.284 3.245 -12.970 1.00 93.50 221 TYR A N 1
ATOM 1763 C CA . TYR A 1 221 ? -0.843 3.441 -12.894 1.00 93.50 221 TYR A CA 1
ATOM 1764 C C . TYR A 1 221 ? -0.160 2.824 -14.100 1.00 93.50 221 TYR A C 1
ATOM 1766 O O . TYR A 1 221 ? -0.596 1.782 -14.578 1.00 93.50 221 TYR A O 1
ATOM 1774 N N . TYR A 1 222 ? 0.922 3.454 -14.535 1.00 93.81 222 TYR A N 1
ATOM 1775 C CA . TYR A 1 222 ? 1.780 3.008 -15.621 1.00 93.81 222 TYR A CA 1
ATOM 1776 C C . TYR A 1 222 ? 3.225 2.998 -15.146 1.00 93.81 222 TYR A C 1
ATOM 1778 O O . TYR A 1 222 ? 3.624 3.895 -14.410 1.00 93.81 222 TYR A O 1
ATOM 1786 N N . ILE A 1 223 ? 3.995 2.008 -15.590 1.00 94.19 223 ILE A N 1
ATOM 1787 C CA . ILE A 1 223 ? 5.443 1.897 -15.419 1.00 94.19 223 ILE A CA 1
ATOM 1788 C C . ILE A 1 223 ? 6.058 1.965 -16.812 1.00 94.19 223 ILE A C 1
ATOM 1790 O O . ILE A 1 223 ? 5.871 1.048 -17.618 1.00 94.19 223 ILE A O 1
ATOM 1794 N N . SER A 1 224 ? 6.746 3.063 -17.116 1.00 92.31 224 SER A N 1
ATOM 1795 C CA . SER A 1 224 ? 7.342 3.289 -18.434 1.00 92.31 224 SER A CA 1
ATOM 1796 C C . SER A 1 224 ? 8.511 4.269 -18.364 1.00 92.31 224 SER A C 1
ATOM 1798 O O . SER A 1 224 ? 8.541 5.155 -17.518 1.00 92.31 224 SER A O 1
ATOM 1800 N N . ASP A 1 225 ? 9.452 4.120 -19.287 1.00 90.19 225 ASP A N 1
ATOM 1801 C CA . ASP A 1 225 ? 10.561 5.039 -19.567 1.00 90.19 225 ASP A CA 1
ATOM 1802 C C . ASP A 1 225 ? 10.138 6.220 -20.456 1.00 90.19 225 ASP A C 1
ATOM 1804 O O . ASP A 1 225 ? 10.896 7.165 -20.652 1.00 90.19 225 ASP A O 1
ATOM 1808 N N . ARG A 1 226 ? 8.921 6.180 -21.009 1.00 84.62 226 ARG A N 1
ATOM 1809 C CA . ARG A 1 226 ? 8.362 7.233 -21.864 1.00 84.62 226 ARG A CA 1
ATOM 1810 C C . ARG A 1 226 ? 6.971 7.612 -21.370 1.00 84.62 226 ARG A C 1
ATOM 1812 O O . ARG A 1 226 ? 5.969 7.179 -21.947 1.00 84.62 226 ARG A O 1
ATOM 1819 N N . PRO A 1 227 ? 6.881 8.381 -20.271 1.00 77.75 227 PRO A N 1
ATOM 1820 C CA . PRO A 1 227 ? 5.594 8.780 -19.727 1.00 77.75 227 PRO A CA 1
ATOM 1821 C C . PRO A 1 227 ? 4.751 9.480 -20.802 1.00 77.75 227 PRO A C 1
ATOM 1823 O O . PRO A 1 227 ? 5.254 10.351 -21.509 1.00 77.75 227 PRO A O 1
ATOM 1826 N N . ARG A 1 228 ? 3.470 9.097 -20.909 1.00 74.12 228 ARG A N 1
ATOM 1827 C CA . ARG A 1 228 ? 2.474 9.653 -21.851 1.00 74.12 228 ARG A CA 1
ATOM 1828 C C . ARG A 1 228 ? 2.703 9.352 -23.339 1.00 74.12 228 ARG A C 1
ATOM 1830 O O . ARG A 1 228 ? 1.988 9.893 -24.178 1.00 74.12 228 ARG A O 1
ATOM 1837 N N . SER A 1 229 ? 3.654 8.484 -23.688 1.00 74.44 229 SER A N 1
A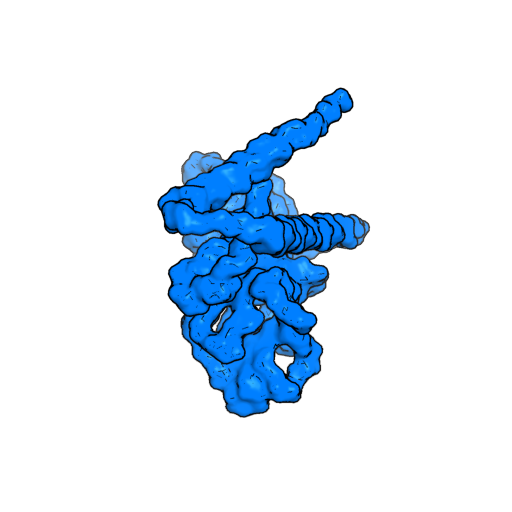TOM 1838 C CA . SER A 1 229 ? 3.787 7.983 -25.060 1.00 74.44 229 SER A CA 1
ATOM 1839 C C . SER A 1 229 ? 3.051 6.650 -25.207 1.00 74.44 229 SER A C 1
ATOM 1841 O O . SER A 1 229 ? 3.426 5.649 -24.597 1.00 74.44 229 SER A O 1
ATOM 1843 N N . THR A 1 230 ? 1.995 6.628 -26.019 1.00 56.12 230 THR A N 1
ATOM 1844 C CA . THR A 1 230 ? 1.140 5.447 -26.239 1.00 56.12 230 THR A CA 1
ATOM 1845 C C . THR A 1 230 ? 1.581 4.577 -27.419 1.00 56.12 230 THR A C 1
ATOM 1847 O O . THR A 1 230 ? 1.063 3.478 -27.597 1.00 56.12 230 THR A O 1
ATOM 1850 N N . VAL A 1 231 ? 2.543 5.032 -28.228 1.00 61.53 231 VAL A N 1
ATOM 1851 C CA . VAL A 1 231 ? 2.879 4.404 -29.513 1.00 61.53 231 VAL A CA 1
ATOM 1852 C C . VAL A 1 231 ? 4.140 3.548 -29.404 1.00 61.53 231 VAL A C 1
ATOM 1854 O O . VAL A 1 231 ? 5.241 4.061 -29.243 1.00 61.53 231 VAL A O 1
ATOM 1857 N N . GLY A 1 232 ? 3.978 2.225 -29.533 1.00 62.72 232 GLY A N 1
ATOM 1858 C CA . GLY A 1 232 ? 5.088 1.289 -29.766 1.00 62.72 232 GLY A CA 1
ATOM 1859 C C . GLY A 1 232 ? 6.015 1.009 -28.576 1.00 62.72 232 GLY A C 1
ATOM 1860 O O . GLY A 1 232 ? 7.108 0.484 -28.776 1.00 62.72 232 GLY A O 1
ATOM 1861 N N . HIS A 1 233 ? 5.616 1.342 -27.347 1.00 71.50 233 HIS A N 1
ATOM 1862 C CA . HIS A 1 233 ? 6.455 1.148 -26.158 1.00 71.50 233 HIS A CA 1
ATOM 1863 C C . HIS A 1 233 ? 6.069 -0.075 -25.330 1.00 71.50 233 HIS A C 1
ATOM 1865 O O . HIS A 1 233 ? 4.947 -0.573 -25.408 1.00 71.50 233 HIS A O 1
ATOM 1871 N N . LEU A 1 234 ? 7.034 -0.551 -24.540 1.00 81.44 234 LEU A N 1
ATOM 1872 C CA . LEU A 1 234 ? 6.846 -1.593 -23.537 1.00 81.44 234 LEU A CA 1
ATOM 1873 C C . LEU A 1 234 ? 6.550 -0.935 -22.191 1.00 81.44 234 LEU A C 1
ATOM 1875 O O . LEU A 1 234 ? 7.240 0.007 -21.790 1.00 81.44 234 LEU A O 1
ATOM 1879 N N . GLY A 1 235 ? 5.578 -1.462 -21.461 1.00 89.56 235 GLY A N 1
ATOM 1880 C CA . GLY A 1 235 ? 5.364 -1.039 -20.087 1.00 89.56 235 GLY A CA 1
ATOM 1881 C C . GLY A 1 235 ? 4.421 -1.942 -19.318 1.00 89.56 235 GLY A C 1
ATOM 1882 O O . GLY A 1 235 ? 3.986 -2.991 -19.801 1.00 89.56 235 GLY A O 1
ATOM 1883 N N . ILE A 1 236 ? 4.103 -1.512 -18.100 1.00 92.25 236 ILE A N 1
ATOM 1884 C CA . ILE A 1 236 ? 3.200 -2.226 -17.195 1.00 92.25 236 ILE A CA 1
ATOM 1885 C C . ILE A 1 236 ? 2.130 -1.269 -16.692 1.00 92.25 236 ILE A C 1
ATOM 1887 O O . ILE A 1 236 ? 2.463 -0.201 -16.187 1.00 92.25 236 ILE A O 1
ATOM 1891 N N . PHE A 1 237 ? 0.853 -1.611 -16.845 1.00 93.25 237 PHE A N 1
ATOM 1892 C CA . PHE A 1 237 ? -0.255 -0.798 -16.355 1.00 93.25 237 PHE A CA 1
ATOM 1893 C C . PHE A 1 237 ? -1.086 -1.558 -15.328 1.00 93.25 237 PHE A C 1
ATOM 1895 O O . PHE A 1 237 ? -1.203 -2.779 -15.392 1.00 93.25 237 PHE A O 1
ATOM 1902 N N . SER A 1 238 ? -1.694 -0.836 -14.393 1.00 93.56 238 SER A N 1
ATOM 1903 C CA . SER A 1 238 ? -2.659 -1.390 -13.448 1.00 93.56 238 SER A CA 1
ATOM 1904 C C . SER A 1 238 ? -4.092 -1.258 -13.964 1.00 93.56 238 SER A C 1
ATOM 1906 O O . SER A 1 238 ? -4.406 -0.405 -14.798 1.00 93.56 238 SER A O 1
ATOM 1908 N N . ASP A 1 239 ? -5.020 -2.004 -13.372 1.00 92.25 239 ASP A N 1
ATOM 1909 C CA . ASP A 1 239 ? -6.430 -1.628 -13.440 1.00 92.25 239 ASP A CA 1
ATOM 1910 C C . ASP A 1 239 ? -6.658 -0.275 -12.726 1.00 92.25 239 ASP A C 1
ATOM 1912 O O . ASP A 1 239 ? -5.782 0.264 -12.036 1.00 92.25 239 ASP A O 1
ATOM 1916 N N . ARG A 1 240 ? -7.849 0.315 -12.890 1.00 88.50 240 ARG A N 1
ATOM 1917 C CA . ARG A 1 240 ? -8.162 1.620 -12.289 1.00 88.50 240 ARG A CA 1
ATOM 1918 C C . ARG A 1 240 ? -8.122 1.555 -10.757 1.00 88.50 240 ARG A C 1
ATOM 1920 O O . ARG A 1 240 ? -8.787 0.719 -10.150 1.00 88.50 240 ARG A O 1
ATOM 1927 N N . THR A 1 241 ? -7.415 2.490 -10.125 1.00 85.12 241 THR A N 1
ATOM 1928 C CA . THR A 1 241 ? -7.299 2.617 -8.667 1.00 85.12 241 THR A CA 1
ATOM 1929 C C . THR A 1 241 ? -7.307 4.078 -8.210 1.00 85.12 241 THR A C 1
ATOM 1931 O O . THR A 1 241 ? -6.896 4.995 -8.923 1.00 85.12 241 THR A O 1
ATOM 1934 N N . ARG A 1 242 ? -7.768 4.327 -6.980 1.00 76.00 242 ARG A N 1
ATOM 1935 C CA . ARG A 1 242 ? -7.782 5.665 -6.363 1.00 76.00 242 ARG A CA 1
ATOM 1936 C C . ARG A 1 242 ? -6.627 5.908 -5.389 1.00 76.00 242 ARG A C 1
ATOM 1938 O O . ARG A 1 242 ? -6.355 7.070 -5.124 1.00 76.00 242 ARG A O 1
ATOM 1945 N N . GLY A 1 243 ? -5.949 4.857 -4.935 1.00 80.56 243 GLY A N 1
ATOM 1946 C CA . GLY A 1 243 ? -4.830 4.938 -3.991 1.00 80.56 243 GLY A CA 1
ATOM 1947 C C . GLY A 1 243 ? -3.470 4.946 -4.677 1.00 80.56 243 GLY A C 1
ATOM 1948 O O . GLY A 1 243 ? -3.396 5.304 -5.853 1.00 80.56 243 GLY A O 1
ATOM 1949 N N . CYS A 1 244 ? -2.451 4.523 -3.931 1.00 86.19 244 CYS A N 1
ATOM 1950 C CA . CYS A 1 244 ? -1.044 4.462 -4.326 1.00 86.19 244 CYS A CA 1
ATOM 1951 C C . CYS A 1 244 ? -0.728 3.267 -5.244 1.00 86.19 244 CYS A C 1
ATOM 1953 O O . CYS A 1 244 ? -1.514 2.316 -5.299 1.00 86.19 244 CYS A O 1
ATOM 1955 N N . PRO A 1 245 ? 0.429 3.256 -5.939 1.00 89.75 245 PRO A N 1
ATOM 1956 C CA . PRO A 1 245 ? 0.774 2.157 -6.844 1.00 89.75 245 PRO A CA 1
ATOM 1957 C C . PRO A 1 245 ? 0.807 0.786 -6.157 1.00 89.75 245 PRO A C 1
ATOM 1959 O O . PRO A 1 245 ? 0.331 -0.194 -6.720 1.00 89.75 245 PRO A O 1
ATOM 1962 N N . SER A 1 246 ? 1.287 0.715 -4.912 1.00 87.69 246 SER A N 1
ATOM 1963 C CA . SER A 1 246 ? 1.327 -0.520 -4.111 1.00 87.69 246 SER A CA 1
ATOM 1964 C C . SER A 1 246 ? -0.047 -1.144 -3.842 1.00 87.69 246 SER A C 1
ATOM 1966 O O . SER A 1 246 ? -0.137 -2.331 -3.540 1.00 87.69 246 SER A O 1
ATOM 1968 N N . GLU A 1 247 ? -1.120 -0.364 -3.961 1.00 84.44 247 GLU A N 1
ATOM 1969 C CA . GLU A 1 247 ? -2.498 -0.805 -3.731 1.00 84.44 247 GLU A CA 1
ATOM 1970 C C . GLU A 1 247 ? -3.214 -1.180 -5.035 1.00 84.44 247 GLU A C 1
ATOM 1972 O O . GLU A 1 247 ? -4.314 -1.743 -5.014 1.00 84.44 247 GLU A O 1
ATOM 1977 N N . ALA A 1 248 ? -2.620 -0.840 -6.180 1.00 88.75 248 ALA A N 1
ATOM 1978 C CA . ALA A 1 248 ? -3.194 -1.119 -7.481 1.00 88.75 248 ALA A CA 1
ATOM 1979 C C . ALA A 1 248 ? -3.185 -2.630 -7.767 1.00 88.75 248 ALA A C 1
ATOM 1981 O O . ALA A 1 248 ? -2.294 -3.366 -7.340 1.00 88.75 248 ALA A O 1
ATOM 1982 N N . LYS A 1 249 ? -4.197 -3.097 -8.500 1.00 87.44 249 LYS A N 1
ATOM 1983 C CA . LYS A 1 249 ? -4.392 -4.511 -8.847 1.00 87.44 249 LYS A CA 1
ATOM 1984 C C . LYS A 1 249 ? -4.459 -4.693 -10.357 1.00 87.44 249 LYS A C 1
ATOM 1986 O O . LYS A 1 249 ? -4.524 -3.713 -11.095 1.00 87.44 249 LYS A O 1
ATOM 1991 N N . GLY A 1 250 ? -4.474 -5.956 -10.786 1.00 89.19 250 GLY A N 1
ATOM 1992 C CA . GLY A 1 250 ? -4.662 -6.319 -12.190 1.00 89.19 250 GLY A CA 1
ATOM 1993 C C . GLY A 1 250 ? -3.561 -5.764 -13.081 1.00 89.19 250 GLY A C 1
ATOM 1994 O O . GLY A 1 250 ? -3.837 -5.280 -14.174 1.00 89.19 250 GLY A O 1
ATOM 1995 N N . TRP A 1 251 ? -2.330 -5.782 -12.572 1.00 91.12 251 TRP A N 1
ATOM 1996 C CA . TRP A 1 251 ? -1.166 -5.338 -13.313 1.00 91.12 251 TRP A CA 1
ATOM 1997 C C . TRP A 1 251 ? -0.958 -6.212 -14.545 1.00 91.12 251 TRP A C 1
ATOM 1999 O O . TRP A 1 251 ? -0.982 -7.440 -14.465 1.00 91.12 251 TRP A O 1
ATOM 2009 N N . LYS A 1 252 ? -0.803 -5.556 -15.690 1.00 90.19 252 LYS A N 1
ATOM 2010 C CA . LYS A 1 252 ? -0.662 -6.174 -17.002 1.00 90.19 252 LYS A CA 1
ATOM 2011 C C . LYS A 1 252 ? 0.477 -5.502 -17.733 1.00 90.19 252 LYS A C 1
ATOM 2013 O O . LYS A 1 252 ? 0.645 -4.286 -17.677 1.00 90.19 252 LYS A O 1
ATOM 2018 N N . SER A 1 253 ? 1.235 -6.304 -18.444 1.00 87.12 253 SER A N 1
ATOM 2019 C CA . SER A 1 253 ? 2.289 -5.848 -19.324 1.00 87.12 253 SER A CA 1
ATOM 2020 C C . SER A 1 253 ? 1.705 -5.594 -20.703 1.00 87.12 253 SER A C 1
ATOM 2022 O O . SER A 1 253 ? 0.917 -6.398 -21.200 1.00 87.12 253 SER A O 1
ATOM 2024 N N . TRP A 1 254 ? 2.103 -4.507 -21.345 1.00 85.81 254 TRP A N 1
ATOM 2025 C CA . TRP A 1 254 ? 1.779 -4.268 -22.745 1.00 85.81 254 TRP A CA 1
ATOM 2026 C C . TRP A 1 254 ? 3.061 -4.248 -23.576 1.00 85.81 254 TRP A C 1
ATOM 2028 O O . TRP A 1 254 ? 4.117 -3.790 -23.127 1.00 85.81 254 TRP A O 1
ATOM 2038 N N . ILE A 1 255 ? 2.971 -4.820 -24.773 1.00 81.06 255 ILE A N 1
ATOM 2039 C CA . ILE A 1 255 ? 4.059 -4.949 -25.736 1.00 81.06 255 ILE A CA 1
ATOM 2040 C C . ILE A 1 255 ? 3.518 -4.449 -27.076 1.00 81.06 255 ILE A C 1
ATOM 2042 O O . ILE A 1 255 ? 2.839 -5.187 -27.791 1.00 81.06 255 ILE A O 1
ATOM 2046 N N . GLY A 1 256 ? 3.797 -3.188 -27.408 1.00 75.19 256 GLY A N 1
ATOM 2047 C CA . GLY A 1 256 ? 3.248 -2.567 -28.616 1.00 75.19 256 GLY A CA 1
ATOM 2048 C C . GLY A 1 256 ? 1.728 -2.367 -28.543 1.00 75.19 256 GLY A C 1
ATOM 2049 O O . GLY A 1 256 ? 1.173 -2.232 -27.454 1.00 75.19 256 GLY A O 1
ATOM 2050 N N . PHE A 1 257 ? 1.070 -2.310 -29.705 1.00 68.56 257 PHE A N 1
ATOM 2051 C CA . PHE A 1 257 ? -0.337 -1.904 -29.818 1.00 68.56 257 PHE A CA 1
ATOM 2052 C C . PHE A 1 257 ? -1.349 -2.980 -29.405 1.00 68.56 257 PHE A C 1
ATOM 2054 O O . PHE A 1 257 ? -2.348 -2.649 -28.773 1.00 68.56 257 PHE A O 1
ATOM 2061 N N . ASP A 1 258 ? -1.069 -4.256 -29.683 1.00 72.38 258 ASP A N 1
ATOM 2062 C CA . ASP A 1 258 ? -2.118 -5.289 -29.631 1.00 72.38 258 ASP A CA 1
ATOM 2063 C C . ASP A 1 258 ? -1.831 -6.438 -28.659 1.00 72.38 258 ASP A C 1
ATOM 2065 O O . ASP A 1 258 ? -2.679 -7.308 -28.450 1.00 72.38 258 ASP A O 1
ATOM 2069 N N . LYS A 1 259 ? -0.645 -6.474 -28.033 1.00 83.00 259 LYS A N 1
ATOM 2070 C CA . LYS A 1 259 ? -0.251 -7.598 -27.176 1.00 83.00 259 LYS A CA 1
ATOM 2071 C C . LYS A 1 259 ? -0.192 -7.198 -25.709 1.00 83.00 259 LYS A C 1
ATOM 2073 O O . LYS A 1 259 ? 0.757 -6.564 -25.250 1.00 83.00 259 LYS A O 1
ATOM 2078 N N . VAL A 1 260 ? -1.194 -7.645 -24.957 1.00 84.56 260 VAL A N 1
ATOM 2079 C CA . VAL A 1 260 ? -1.223 -7.557 -23.493 1.00 84.56 260 VAL A CA 1
ATOM 2080 C C . VAL A 1 260 ? -0.875 -8.923 -22.911 1.00 84.56 260 VAL A C 1
ATOM 2082 O O . VAL A 1 260 ? -1.515 -9.923 -23.229 1.00 84.56 260 VAL A O 1
ATOM 2085 N N . ILE A 1 261 ? 0.141 -8.967 -22.055 1.00 83.38 261 ILE A N 1
ATOM 2086 C CA . ILE A 1 261 ? 0.555 -10.163 -21.322 1.00 83.38 261 ILE A CA 1
ATOM 2087 C C . ILE A 1 261 ? 0.266 -9.933 -19.843 1.00 83.38 261 ILE A C 1
ATOM 2089 O O . ILE A 1 261 ? 0.576 -8.880 -19.292 1.00 83.38 261 ILE A O 1
ATOM 2093 N N . THR A 1 262 ? -0.335 -10.919 -19.186 1.00 83.69 262 THR A N 1
ATOM 2094 C CA . THR A 1 262 ? -0.488 -10.892 -17.728 1.00 83.69 262 THR A CA 1
ATOM 2095 C C . THR A 1 262 ? 0.704 -11.610 -17.107 1.00 83.69 262 THR A C 1
ATOM 2097 O O . THR A 1 262 ? 0.973 -12.752 -17.469 1.00 83.69 262 THR A O 1
ATOM 2100 N N . ASP A 1 263 ? 1.406 -10.954 -16.185 1.00 81.62 263 ASP A N 1
ATOM 2101 C CA . ASP A 1 263 ? 2.459 -11.583 -15.385 1.00 81.62 263 ASP A CA 1
ATOM 2102 C C . ASP A 1 263 ? 1.852 -12.038 -14.051 1.00 81.62 263 ASP A C 1
ATOM 2104 O O . ASP A 1 263 ? 1.509 -11.223 -13.192 1.00 81.62 263 ASP A O 1
ATOM 2108 N N . SER A 1 264 ? 1.674 -13.351 -13.896 1.00 82.50 264 SER A N 1
ATOM 2109 C CA . SER A 1 264 ? 1.087 -13.952 -12.693 1.00 82.50 264 SER A CA 1
ATOM 2110 C C . SER A 1 264 ? 1.954 -13.791 -11.445 1.00 82.50 264 SER A C 1
ATOM 2112 O O . SER A 1 264 ? 1.442 -13.925 -10.335 1.00 82.50 264 SER A O 1
ATOM 2114 N N . GLU A 1 265 ? 3.246 -13.506 -11.613 1.00 85.50 265 GLU A N 1
ATOM 2115 C CA . GLU A 1 265 ? 4.195 -13.292 -10.520 1.00 85.50 265 GLU A CA 1
ATOM 2116 C C . GLU A 1 265 ? 4.401 -11.807 -10.202 1.00 85.50 265 GLU A C 1
ATOM 2118 O O . GLU A 1 265 ? 5.185 -11.464 -9.311 1.00 85.50 265 GLU A O 1
ATOM 2123 N N . PHE A 1 266 ? 3.687 -10.910 -10.893 1.00 89.00 266 PHE A N 1
ATOM 2124 C CA . PHE A 1 266 ? 3.831 -9.481 -10.679 1.00 89.00 266 PHE A CA 1
ATOM 2125 C C . PHE A 1 266 ? 3.466 -9.081 -9.246 1.00 89.00 266 PHE A C 1
ATOM 2127 O O . PHE A 1 266 ? 2.350 -9.304 -8.763 1.00 89.00 266 PHE A O 1
ATOM 2134 N N . LYS A 1 267 ? 4.403 -8.414 -8.572 1.00 87.44 267 LYS A N 1
ATOM 2135 C CA . LYS A 1 267 ? 4.251 -7.972 -7.190 1.00 87.44 267 LYS A CA 1
ATOM 2136 C C . LYS A 1 267 ? 4.910 -6.619 -6.973 1.00 87.44 267 LYS A C 1
ATOM 2138 O O . LYS A 1 267 ? 6.101 -6.457 -7.223 1.00 87.44 267 LYS A O 1
ATOM 2143 N N . ILE A 1 268 ? 4.150 -5.690 -6.393 1.00 90.62 268 ILE A N 1
ATOM 2144 C CA . ILE A 1 268 ? 4.680 -4.452 -5.815 1.00 90.62 268 ILE A CA 1
ATOM 2145 C C . ILE A 1 268 ? 4.698 -4.600 -4.301 1.00 90.62 268 ILE A C 1
ATOM 2147 O O . ILE A 1 268 ? 3.681 -4.936 -3.694 1.00 90.62 268 ILE A O 1
ATOM 2151 N N . SER A 1 269 ? 5.849 -4.349 -3.688 1.00 84.44 269 SER A N 1
ATOM 2152 C CA . SER A 1 269 ? 5.979 -4.267 -2.234 1.00 84.44 269 SER A CA 1
ATOM 2153 C C . SER A 1 269 ? 6.313 -2.835 -1.835 1.00 84.44 269 SER A C 1
ATOM 2155 O O . SER A 1 269 ? 7.053 -2.141 -2.525 1.00 84.44 269 SER A O 1
ATOM 2157 N N . CYS A 1 270 ? 5.722 -2.396 -0.733 1.00 83.62 270 CYS A N 1
ATOM 2158 C CA . CYS A 1 270 ? 5.815 -1.045 -0.204 1.00 83.62 270 CYS A CA 1
ATOM 2159 C C . CYS A 1 270 ? 6.730 -1.014 1.015 1.00 83.62 270 CYS A C 1
ATOM 2161 O O . CYS A 1 270 ? 6.592 -1.870 1.890 1.00 83.62 270 CYS A O 1
ATOM 2163 N N . PHE A 1 271 ? 7.599 -0.006 1.090 1.00 77.56 271 PHE A N 1
ATOM 2164 C CA . PHE A 1 271 ? 8.479 0.231 2.229 1.00 77.56 271 PHE A CA 1
ATOM 2165 C C . PHE A 1 271 ? 8.375 1.696 2.664 1.00 77.56 271 PHE A C 1
ATOM 2167 O O . PHE A 1 271 ? 8.377 2.611 1.838 1.00 77.56 271 PHE A O 1
ATOM 2174 N N . SER A 1 272 ? 8.253 1.907 3.971 1.00 66.06 272 SER A N 1
ATOM 2175 C CA . SER A 1 272 ? 8.121 3.219 4.610 1.00 66.06 272 SER A CA 1
ATOM 2176 C C . SER A 1 272 ? 9.043 3.284 5.829 1.00 66.06 272 SER A C 1
ATOM 2178 O O . SER A 1 272 ? 8.977 2.381 6.666 1.00 66.06 272 SER A O 1
ATOM 2180 N N . GLY A 1 273 ? 9.845 4.347 5.958 1.00 59.59 273 GLY A N 1
ATOM 2181 C CA . GLY A 1 273 ? 10.699 4.613 7.127 1.00 59.59 273 GLY A CA 1
ATOM 2182 C C . GLY A 1 273 ? 12.139 4.082 7.042 1.00 59.59 273 GLY A C 1
ATOM 2183 O O . GLY A 1 273 ? 12.604 3.671 5.980 1.00 59.59 273 GLY A O 1
ATOM 2184 N N . ASP A 1 274 ? 12.833 4.083 8.190 1.00 44.72 274 ASP A N 1
ATOM 2185 C CA . ASP A 1 274 ? 14.277 3.803 8.385 1.00 44.72 274 ASP A CA 1
ATOM 2186 C C . ASP A 1 274 ? 14.764 2.404 7.958 1.00 44.72 274 ASP A C 1
ATOM 2188 O O . ASP A 1 274 ? 15.948 2.092 8.035 1.00 44.72 274 ASP A O 1
ATOM 2192 N N . SER A 1 275 ? 13.890 1.566 7.402 1.00 47.12 275 SER A N 1
ATOM 2193 C CA . SER A 1 275 ? 14.239 0.338 6.672 1.00 47.12 275 SER A CA 1
ATOM 2194 C C . SER A 1 275 ? 14.948 0.591 5.324 1.00 47.12 275 SER A C 1
ATOM 2196 O O . SER A 1 275 ? 14.902 -0.255 4.433 1.00 47.12 275 SER A O 1
ATOM 2198 N N . LYS A 1 276 ? 15.605 1.749 5.162 1.00 48.66 276 LYS A N 1
ATOM 2199 C CA . LYS A 1 276 ? 16.343 2.172 3.957 1.00 48.66 276 LYS A CA 1
ATOM 2200 C C . LYS A 1 276 ? 17.489 1.218 3.602 1.00 48.66 276 LYS A C 1
ATOM 2202 O O . LYS A 1 276 ? 17.903 1.165 2.451 1.00 48.66 276 LYS A O 1
ATOM 2207 N N . CYS A 1 277 ? 17.946 0.423 4.570 1.00 48.09 277 CYS A N 1
ATOM 2208 C CA . CYS A 1 277 ? 19.072 -0.495 4.410 1.00 48.09 277 CYS A CA 1
ATOM 2209 C C . CYS A 1 277 ? 18.707 -1.886 3.872 1.00 48.09 277 CYS A C 1
ATOM 2211 O O . CYS A 1 277 ? 19.568 -2.762 3.860 1.00 48.09 277 CYS A O 1
ATOM 2213 N N . ILE A 1 278 ? 17.461 -2.154 3.459 1.00 50.12 278 ILE A N 1
ATOM 2214 C CA . ILE A 1 278 ? 17.075 -3.526 3.115 1.00 50.12 278 ILE A CA 1
ATOM 2215 C C . ILE A 1 278 ? 16.465 -3.647 1.710 1.00 50.12 278 ILE A C 1
ATOM 2217 O O . ILE A 1 278 ? 15.501 -2.972 1.361 1.00 50.12 278 ILE A O 1
ATOM 2221 N N . HIS A 1 279 ? 17.014 -4.618 0.961 1.00 55.44 279 HIS A N 1
ATOM 2222 C CA . HIS A 1 279 ? 16.348 -5.476 -0.038 1.00 55.44 279 HIS A CA 1
ATOM 2223 C C . HIS A 1 279 ? 16.785 -5.397 -1.516 1.00 55.44 279 HIS A C 1
ATOM 2225 O O . HIS A 1 279 ? 16.120 -6.010 -2.354 1.00 55.44 279 HIS A O 1
ATOM 2231 N N . ALA A 1 280 ? 17.945 -4.822 -1.856 1.00 49.09 280 ALA A N 1
ATOM 2232 C CA . ALA A 1 280 ? 18.591 -5.171 -3.134 1.00 49.09 280 ALA A CA 1
ATOM 2233 C C . ALA A 1 280 ? 18.984 -6.665 -3.152 1.00 49.09 280 ALA A C 1
ATOM 2235 O O . ALA A 1 280 ? 18.659 -7.396 -4.084 1.00 49.09 280 ALA A O 1
ATOM 2236 N N . HIS A 1 281 ? 19.541 -7.174 -2.046 1.00 50.59 281 HIS A N 1
ATOM 2237 C CA . HIS A 1 281 ? 19.891 -8.593 -1.897 1.00 50.59 281 HIS A CA 1
ATOM 2238 C C . HIS A 1 281 ? 18.686 -9.542 -2.079 1.00 50.59 281 HIS A C 1
ATOM 2240 O O . HIS A 1 281 ? 18.808 -10.627 -2.645 1.00 50.59 281 HIS A O 1
ATOM 2246 N N . ASP A 1 282 ? 17.486 -9.129 -1.662 1.00 55.19 282 ASP A N 1
ATOM 2247 C CA . ASP A 1 282 ? 16.272 -9.932 -1.843 1.00 55.19 282 ASP A CA 1
ATOM 2248 C C . ASP A 1 282 ? 15.740 -9.932 -3.279 1.00 55.19 282 ASP A C 1
ATOM 2250 O O . ASP A 1 282 ? 14.916 -10.781 -3.628 1.00 55.19 282 ASP A O 1
ATOM 2254 N N . PHE A 1 283 ? 16.177 -9.005 -4.132 1.00 56.59 283 PHE A N 1
ATOM 2255 C CA . PHE A 1 283 ? 15.951 -9.090 -5.578 1.00 56.59 283 PHE A CA 1
ATOM 2256 C C . PHE A 1 283 ? 16.806 -10.172 -6.242 1.00 56.59 283 PHE A C 1
ATOM 2258 O O . PHE A 1 283 ? 16.378 -10.790 -7.217 1.00 56.59 283 PHE A O 1
ATOM 2265 N N . CYS A 1 284 ? 17.976 -10.444 -5.669 1.00 56.12 284 CYS A N 1
ATOM 2266 C CA . CYS A 1 284 ? 19.040 -11.236 -6.278 1.00 56.12 284 CYS A CA 1
ATOM 2267 C C . CYS A 1 284 ? 18.980 -12.740 -5.981 1.00 56.12 284 CYS A C 1
ATOM 2269 O O . CYS A 1 284 ? 19.852 -13.492 -6.413 1.00 56.12 284 CYS A O 1
ATOM 2271 N N . LYS A 1 285 ? 17.961 -13.206 -5.247 1.00 53.28 285 LYS A N 1
ATOM 2272 C CA . LYS A 1 285 ? 17.842 -14.617 -4.839 1.00 53.28 285 LYS A CA 1
ATOM 2273 C C . LYS A 1 285 ? 17.463 -15.577 -5.980 1.00 53.28 285 LYS A C 1
ATOM 2275 O O . LYS A 1 285 ? 17.678 -16.776 -5.825 1.00 53.28 285 LYS A O 1
ATOM 2280 N N . SER A 1 286 ? 16.935 -15.104 -7.116 1.00 56.78 286 SER A N 1
ATOM 2281 C CA . SER A 1 286 ? 16.649 -15.972 -8.276 1.00 56.78 286 SER A CA 1
ATOM 2282 C C . SER A 1 286 ? 17.856 -16.071 -9.221 1.00 56.78 286 SER A C 1
ATOM 2284 O O . SER A 1 286 ? 18.548 -15.083 -9.466 1.00 56.78 286 SER A O 1
ATOM 2286 N N . ARG A 1 287 ? 18.111 -17.266 -9.782 1.00 53.53 287 ARG A N 1
ATOM 2287 C CA . ARG A 1 287 ? 19.228 -17.521 -10.721 1.00 53.53 287 ARG A CA 1
ATOM 2288 C C . ARG A 1 287 ? 19.214 -16.601 -11.948 1.00 53.53 287 ARG A C 1
ATOM 2290 O O . ARG A 1 287 ? 20.279 -16.239 -12.435 1.00 53.53 287 ARG A O 1
ATOM 2297 N N . GLU A 1 288 ? 18.038 -16.208 -12.434 1.00 53.69 288 GLU A N 1
ATOM 2298 C CA . GLU A 1 288 ? 17.910 -15.296 -13.581 1.00 53.69 288 GLU A CA 1
ATOM 2299 C C . GLU A 1 288 ? 18.326 -13.858 -13.235 1.00 53.69 288 GLU A C 1
ATOM 2301 O O . GLU A 1 288 ? 18.970 -13.190 -14.045 1.00 53.69 288 GLU A O 1
ATOM 2306 N N . ASN A 1 289 ? 18.078 -13.414 -11.999 1.00 52.19 289 ASN A N 1
ATOM 2307 C CA . ASN A 1 289 ? 18.436 -12.073 -11.533 1.00 52.19 289 ASN A CA 1
ATOM 2308 C C . ASN A 1 289 ? 19.900 -11.956 -11.080 1.00 52.19 289 ASN A C 1
ATOM 2310 O O . ASN A 1 289 ? 20.417 -10.847 -10.964 1.00 52.19 289 ASN A O 1
ATOM 2314 N N . GLN A 1 290 ? 20.612 -13.072 -10.881 1.00 54.88 290 GLN A N 1
ATOM 2315 C CA . GLN A 1 290 ? 22.028 -13.056 -10.486 1.00 54.88 290 GLN A CA 1
ATOM 2316 C C . GLN A 1 290 ? 22.926 -12.331 -11.497 1.00 54.88 290 GLN A C 1
ATOM 2318 O O . GLN A 1 290 ? 23.920 -11.729 -11.097 1.00 54.88 290 GLN A O 1
ATOM 2323 N N . LYS A 1 291 ? 22.586 -12.343 -12.796 1.00 54.31 291 LYS A N 1
ATOM 2324 C CA . LYS A 1 291 ? 23.339 -11.589 -13.814 1.00 54.31 291 LYS A CA 1
ATOM 2325 C C . LYS A 1 291 ? 23.171 -10.074 -13.658 1.00 54.31 291 LYS A C 1
ATOM 2327 O O . LYS A 1 291 ? 24.152 -9.359 -13.814 1.00 54.31 291 LYS A O 1
ATOM 2332 N N . LEU A 1 292 ? 21.969 -9.607 -13.309 1.00 50.66 292 LEU A N 1
ATOM 2333 C CA . LEU A 1 292 ? 21.685 -8.189 -13.042 1.00 50.66 292 LEU A CA 1
ATOM 2334 C C . LEU A 1 292 ? 22.320 -7.721 -11.725 1.00 50.66 292 LEU A C 1
ATOM 2336 O O . LEU A 1 292 ? 22.717 -6.570 -11.601 1.00 50.66 292 LEU A O 1
ATOM 2340 N N . CYS A 1 293 ? 22.460 -8.631 -10.762 1.00 53.75 293 CYS A N 1
ATOM 2341 C CA . CYS A 1 293 ? 23.005 -8.346 -9.438 1.00 53.75 293 CYS A CA 1
ATOM 2342 C C . CYS A 1 293 ? 24.522 -8.517 -9.302 1.00 53.75 293 CYS A C 1
ATOM 2344 O O . CYS A 1 293 ? 25.072 -8.197 -8.251 1.00 53.75 293 CYS A O 1
ATOM 2346 N N . LYS A 1 294 ? 25.215 -9.036 -10.324 1.00 49.38 294 LYS A N 1
ATOM 2347 C CA . LYS A 1 294 ? 26.648 -9.372 -10.236 1.00 49.38 294 LYS A CA 1
ATOM 2348 C C . LYS A 1 294 ? 27.560 -8.168 -9.960 1.00 49.38 294 LYS A C 1
ATOM 2350 O O . LYS A 1 294 ? 28.676 -8.378 -9.501 1.00 49.38 294 LYS A O 1
ATOM 2355 N N . ASN A 1 295 ? 27.077 -6.945 -10.197 1.00 47.19 295 ASN A N 1
ATOM 2356 C CA . ASN A 1 295 ? 27.861 -5.710 -10.105 1.00 47.19 295 ASN A CA 1
ATOM 2357 C C . ASN A 1 295 ? 27.362 -4.727 -9.029 1.00 47.19 295 ASN A C 1
ATOM 2359 O O . ASN A 1 295 ? 27.835 -3.599 -8.981 1.00 47.19 295 ASN A O 1
ATOM 2363 N N . SER A 1 296 ? 26.400 -5.108 -8.183 1.00 47.81 296 SER A N 1
ATOM 2364 C CA . SER A 1 296 ? 25.770 -4.177 -7.235 1.00 47.81 296 SER A CA 1
ATOM 2365 C C . SER A 1 296 ? 26.169 -4.507 -5.796 1.00 47.81 296 SER A C 1
ATOM 2367 O O . SER A 1 296 ? 25.439 -5.191 -5.078 1.00 47.81 296 SER A O 1
ATOM 2369 N N . ILE A 1 297 ? 27.350 -4.050 -5.374 1.00 41.00 297 ILE A N 1
ATOM 2370 C CA . ILE A 1 297 ? 27.697 -3.996 -3.949 1.00 41.00 297 ILE A CA 1
ATOM 2371 C C . ILE A 1 297 ? 27.007 -2.751 -3.397 1.00 41.00 297 ILE A C 1
ATOM 2373 O O . ILE A 1 297 ? 27.405 -1.641 -3.720 1.00 41.00 297 ILE A O 1
ATOM 2377 N N . PHE A 1 298 ? 25.962 -2.939 -2.598 1.00 47.88 298 PHE A N 1
ATOM 2378 C CA . PHE A 1 298 ? 25.372 -1.856 -1.817 1.00 47.88 298 PHE A CA 1
ATOM 2379 C C . PHE A 1 298 ? 25.991 -1.916 -0.422 1.00 47.88 298 PHE A C 1
ATOM 2381 O O . PHE A 1 298 ? 25.711 -2.856 0.328 1.00 47.88 298 PHE A O 1
ATOM 2388 N N . GLN A 1 299 ? 26.871 -0.969 -0.087 1.00 37.19 299 GLN A N 1
ATOM 2389 C CA . GLN A 1 299 ? 27.364 -0.828 1.280 1.00 37.19 299 GLN A CA 1
ATOM 2390 C C . GLN A 1 299 ? 26.364 -0.000 2.088 1.00 37.19 299 GLN A C 1
ATOM 2392 O O . GLN A 1 299 ? 26.132 1.173 1.822 1.00 37.19 299 GLN A O 1
ATOM 2397 N N . CYS A 1 300 ? 25.770 -0.616 3.107 1.00 42.06 300 CYS A N 1
ATOM 2398 C CA . CYS A 1 300 ? 25.077 0.127 4.154 1.00 42.06 300 CYS A CA 1
ATOM 2399 C C . CYS A 1 300 ? 26.111 0.587 5.193 1.00 42.06 300 CYS A C 1
ATOM 2401 O O . CYS A 1 300 ? 26.955 -0.217 5.597 1.00 42.06 300 CYS A O 1
ATOM 2403 N N . GLN A 1 301 ? 26.047 1.860 5.596 1.00 43.06 301 GLN A N 1
ATOM 2404 C CA . GLN A 1 301 ? 26.793 2.396 6.743 1.00 43.06 301 GLN A CA 1
ATOM 2405 C C . GLN A 1 301 ? 26.262 1.845 8.068 1.00 43.06 301 GLN A C 1
ATOM 2407 O O . GLN A 1 301 ? 25.029 1.643 8.169 1.00 43.06 301 GLN A O 1
#

pLDDT: mean 72.75, std 20.87, range [27.02, 97.75]

Organism: Oikopleura dioica (NCBI:txid34765)

Radius of gyration: 24.59 Å; chains: 1; bounding box: 76×46×58 Å

Foldseek 3Di:
DDDDDPPVVVVVVVVVVVVVVVVVVVPDDDDDDDPVVVVVVVVVVVVLVVVQVVVVVVVVVLVPPDDDDDDDPPPAFQKKWKDWPVCNVQTGIWGWDPDAACNATKTDDVQWIWHAEVQRWIAIAGPVCHHPNDHQKIQPPDDRYCLPGQWIAGRVPRDIIGMHMDSEAFQKKAKDFDPPVCVVLGAMWGFNDTDSQWTKTWHPPPDDPLTWIWGDDPQKTKTASDPPDQAQGWIKIFDGDDHYPQPTHDIWIDGGDPDIHGTPRIHMDGDHPPVPPDDPVVQCPDPVCVVSCVSDDNDDD

Sequence (301 aa):
MLQQDPVYIKRFIVKSTDEFLNLHHKQEGNEKANPKSLRGMAAVVSEAVSIDTRICEEFANSTRREHSPADVRESCCDSFSIRLDDYPNVSGTFSRIRKTVNNRPIWKNRAFGLWANPEGNWMIGSLRSIGKKRGFLVAKNSTNCPNKLETIFDAKTQKIVKIHTSCDCCEILTIKGASHVQNSKYGIYVLSKLSKNQGEYRQIWPETEHGNVIYKEDGRYYISDRPRSTVGHLGIFSDRTRGCPSEAKGWKSWIGFDKVITDSEFKISCFSGDSKCIHAHDFCKSRENQKLCKNSIFQCQ

Secondary structure (DSSP, 8-state):
--PPPTHHHHHHHHHHHHHHHHHHHTT-SS----HHHHHHHHHHHHHHHHHHHHHHHHHHHHTTS------------SEEEEEETT-TTT-EEEEEEEEEETTEEEEEETTEEEEE-TTS-EEEEEGGGTTSS--SEEETT--SSGGG--EEEETTT--EEEEEEE-SPPSEEEEE-S-GGGGGG-EEEEEEEEETTEEEEEEEES--TT--EEEEETTEEEEESSTT--SS-EEEEPPP-SS-GGG----EEEETTTEEE--TT-EEEEE-SSGGG--HHHHTTSTTTHHHHTT------